Protein AF-A0A921MBR9-F1 (afdb_monomer_lite)

Radius of gyration: 30.78 Å; chains: 1; bounding box: 51×69×96 Å

Organism: NCBI:txid1033736

InterPro domains:
  IPR018561 Oxidative stress regulator AosR [PF09438] (7-189)

Foldseek 3Di:
DDWDQDPVLFKIWADDDPVRLVLVLVLLVVLLVVLCPPDDDQPPDPVCNVVVLVPPPPQDDDDPQQLVCLLQPQPDPVDPVNSRVVCSVPVVVSSVLLNVLSVLQNVQSVDDDDTRMDGPVNLVSLLSSLVSSLSNLCSVLVNDDPVLLCCCVDPCVCPVVDDDDPVNVVSNVVNVVSVVVSVVSVVSVVVSDDPPPPPPPPDDDDDDDDDDDDDDDDDDDDDDDDDDDDDDDDDDDDDDDDDDDDDDDDDDDDD

pLDDT: mean 76.24, std 19.47, range [36.12, 98.38]

Secondary structure (DSS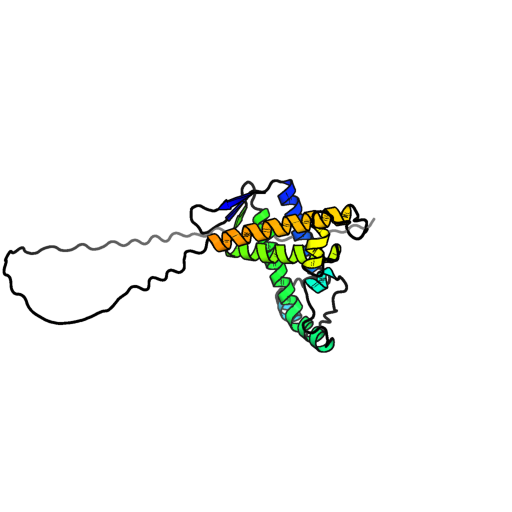P, 8-state):
-EEEE-TTSSEEEEE--HHHHHHHHHHHHHHHHHHHTTPPPPPSSHHHHHHHTT-TT---PPP-SHHHHHHS--S-TT-HHHHHHHHHHHHHHHHHHHHHHHHHHHHHHT--SS-EEEEHHHHHHHHHHHHHHHHHHHHHTT--SHHHHHHHHSS-TTTT-PPPPHHHHHHHHHHHHHHHHHHHHHHHHHHTSPP------------------------------------------------------------

Sequence (255 aa):
MRIIPDPNGGRIALQMEDPEQTIITTLLADVSQLLSADLPEPDDDPFLRLVGHLDPDQEVTRPRDPALLRLLPDADSSDPQRSAEYRRLTERDLRESKLHSIRIALHSLGQHPGPISLDRDAAHAWMRALTDVRLVLASRVGIASDEDAERLLGDDPHADGAEVSETEEAILSLYELTTWLQEHITQFMLDGLPDDNGEDSDAEDSDGGDDDLGESRDENVAGDGLGDDDLGDGDDDPQGPDDSPEPDGPRGDRG

Structure (mmCIF, N/CA/C/O backbone):
data_AF-A0A921MBR9-F1
#
_entry.id   AF-A0A921MBR9-F1
#
loop_
_atom_site.group_PDB
_atom_site.id
_atom_site.type_symbol
_atom_site.label_atom_id
_atom_site.label_alt_id
_atom_site.label_comp_id
_atom_site.label_asym_id
_atom_site.label_entity_id
_atom_site.label_seq_id
_atom_site.pdbx_PDB_ins_code
_atom_site.Cartn_x
_atom_site.Cartn_y
_atom_site.Cartn_z
_atom_site.occupancy
_atom_site.B_iso_or_equiv
_atom_site.auth_seq_id
_atom_site.auth_comp_id
_atom_site.auth_asym_id
_atom_site.auth_atom_id
_atom_site.pdbx_PDB_model_num
ATOM 1 N N . MET A 1 1 ? 15.278 4.357 -11.376 1.00 84.56 1 MET A N 1
ATOM 2 C CA . MET A 1 1 ? 14.055 3.887 -12.059 1.00 84.56 1 MET A CA 1
ATOM 3 C C . MET A 1 1 ? 13.714 4.762 -13.265 1.00 84.56 1 MET A C 1
ATOM 5 O O . MET A 1 1 ? 13.872 5.976 -13.204 1.00 84.56 1 MET A O 1
ATOM 9 N N . ARG A 1 2 ? 13.258 4.171 -14.376 1.00 82.00 2 ARG A N 1
ATOM 10 C CA . ARG A 1 2 ? 12.822 4.882 -15.592 1.00 82.00 2 ARG A CA 1
ATOM 11 C C . ARG A 1 2 ? 11.597 4.205 -16.200 1.00 82.00 2 ARG A C 1
ATOM 13 O O . ARG A 1 2 ? 11.553 2.984 -16.261 1.00 82.00 2 ARG A O 1
ATOM 20 N N . ILE A 1 3 ? 10.650 4.982 -16.722 1.00 80.81 3 ILE A N 1
ATOM 21 C CA . ILE A 1 3 ? 9.537 4.453 -17.521 1.00 80.81 3 ILE A CA 1
ATOM 22 C C . ILE A 1 3 ? 9.801 4.708 -19.005 1.00 80.81 3 ILE A C 1
ATOM 24 O O . ILE A 1 3 ? 10.247 5.790 -19.396 1.00 80.81 3 ILE A O 1
ATOM 28 N N . ILE A 1 4 ? 9.570 3.687 -19.824 1.00 80.06 4 ILE A N 1
ATOM 29 C CA . ILE A 1 4 ? 9.686 3.737 -21.277 1.00 80.06 4 ILE A CA 1
ATOM 30 C C . ILE A 1 4 ? 8.297 3.465 -21.864 1.00 80.06 4 ILE A C 1
ATOM 32 O O . ILE A 1 4 ? 7.743 2.391 -21.610 1.00 80.06 4 ILE A O 1
ATOM 36 N N . PRO A 1 5 ? 7.728 4.405 -22.637 1.00 70.94 5 PRO A N 1
ATOM 37 C CA . PRO A 1 5 ? 6.486 4.151 -23.353 1.00 70.94 5 PRO A CA 1
ATOM 38 C C . PRO A 1 5 ? 6.714 3.099 -24.442 1.00 70.94 5 PRO A C 1
ATOM 40 O O . PRO A 1 5 ? 7.741 3.118 -25.128 1.00 70.94 5 PRO A O 1
ATOM 43 N N . ASP A 1 6 ? 5.759 2.185 -24.614 1.00 68.62 6 ASP A N 1
ATOM 44 C CA . ASP A 1 6 ? 5.744 1.299 -25.776 1.00 68.62 6 ASP A CA 1
ATOM 45 C C . ASP A 1 6 ? 5.414 2.126 -27.033 1.00 68.62 6 ASP A C 1
ATOM 47 O O . ASP A 1 6 ? 4.390 2.817 -27.047 1.00 68.62 6 ASP A O 1
ATOM 51 N N . PRO A 1 7 ? 6.225 2.063 -28.105 1.00 60.03 7 PRO A N 1
ATOM 52 C CA . PRO A 1 7 ? 5.912 2.721 -29.373 1.00 60.03 7 PRO A CA 1
ATOM 53 C C . PRO A 1 7 ? 4.561 2.310 -29.987 1.00 60.03 7 PRO A C 1
ATOM 55 O O . PRO A 1 7 ? 4.054 3.040 -30.832 1.00 60.03 7 PRO A O 1
ATOM 58 N N . ASN A 1 8 ? 3.964 1.185 -29.572 1.00 64.75 8 ASN A N 1
ATOM 59 C CA . ASN A 1 8 ? 2.652 0.728 -30.047 1.00 64.75 8 ASN A CA 1
ATOM 60 C C . ASN A 1 8 ? 1.460 1.215 -29.192 1.00 64.75 8 ASN A C 1
ATOM 62 O O . ASN A 1 8 ? 0.325 0.834 -29.467 1.00 64.75 8 ASN A O 1
ATOM 66 N N . GLY A 1 9 ? 1.691 2.024 -28.148 1.00 61.41 9 GLY A N 1
ATOM 67 C CA . GLY A 1 9 ? 0.636 2.720 -27.391 1.00 61.41 9 GLY A CA 1
ATOM 68 C C . GLY A 1 9 ? -0.200 1.871 -26.419 1.00 61.41 9 GLY A C 1
ATOM 69 O O . GLY A 1 9 ? -1.139 2.389 -25.824 1.00 61.41 9 GLY A O 1
ATOM 70 N N . GLY A 1 10 ? 0.117 0.583 -26.230 1.00 72.38 10 GLY A N 1
ATOM 71 C CA . GLY A 1 10 ? -0.692 -0.335 -25.408 1.00 72.38 10 GLY A CA 1
ATOM 72 C C . GLY A 1 10 ? -0.063 -0.807 -24.092 1.00 72.38 10 GLY A C 1
ATOM 73 O O . GLY A 1 10 ? -0.753 -1.419 -23.274 1.00 72.38 10 GLY A O 1
ATOM 74 N N . ARG A 1 11 ? 1.239 -0.574 -23.886 1.00 82.94 11 ARG A N 1
ATOM 75 C CA . ARG A 1 11 ? 1.995 -1.070 -22.726 1.00 82.94 11 ARG A CA 1
ATOM 76 C C . ARG A 1 11 ? 2.970 -0.015 -22.203 1.00 82.94 11 ARG A C 1
ATOM 78 O O . ARG A 1 11 ? 3.388 0.885 -22.928 1.00 82.94 11 ARG A O 1
ATOM 85 N N . ILE A 1 12 ? 3.370 -0.157 -20.947 1.00 86.19 12 ILE A N 1
ATOM 86 C CA . ILE A 1 12 ? 4.463 0.606 -20.338 1.00 86.19 12 ILE A CA 1
ATOM 87 C C . ILE A 1 12 ? 5.581 -0.348 -19.936 1.00 86.19 12 ILE A C 1
ATOM 89 O O . ILE A 1 12 ? 5.322 -1.460 -19.483 1.00 86.19 12 ILE A O 1
ATOM 93 N N . ALA A 1 13 ? 6.830 0.069 -20.109 1.00 87.44 13 ALA A N 1
ATOM 94 C CA . ALA A 1 13 ? 7.989 -0.682 -19.653 1.00 87.44 13 ALA A CA 1
ATOM 95 C C . ALA A 1 13 ? 8.653 0.052 -18.484 1.00 87.44 13 ALA A C 1
ATOM 97 O O . ALA A 1 13 ? 9.155 1.165 -18.647 1.00 87.44 13 ALA A O 1
ATOM 98 N N . LEU A 1 14 ? 8.678 -0.570 -17.306 1.00 88.31 14 LEU A N 1
ATOM 99 C CA . LEU A 1 14 ? 9.407 -0.070 -16.145 1.00 88.31 14 LEU A CA 1
ATOM 100 C C . LEU A 1 14 ? 10.827 -0.642 -16.161 1.00 88.31 14 LEU A C 1
ATOM 102 O O . LEU A 1 14 ? 11.027 -1.855 -16.133 1.00 88.31 14 LEU A O 1
ATOM 106 N N . GLN A 1 15 ? 11.822 0.233 -16.196 1.00 88.56 15 GLN A N 1
ATOM 107 C CA . GLN A 1 15 ? 13.215 -0.106 -15.943 1.00 88.56 15 GLN A CA 1
ATOM 108 C C . GLN A 1 15 ? 13.556 0.228 -14.496 1.00 88.56 15 GLN A C 1
ATOM 110 O O . GLN A 1 15 ? 13.484 1.387 -14.079 1.00 88.56 15 GLN A O 1
ATOM 115 N N . MET A 1 16 ? 13.940 -0.796 -13.747 1.00 88.94 16 MET A N 1
ATOM 116 C CA . MET A 1 16 ? 14.339 -0.705 -12.348 1.00 88.94 16 MET A CA 1
ATOM 117 C C . MET A 1 16 ? 15.734 -1.287 -12.195 1.00 88.94 16 MET A C 1
ATOM 119 O O . MET A 1 16 ? 16.091 -2.235 -12.895 1.00 88.94 16 MET A O 1
ATOM 123 N N . GLU A 1 17 ? 16.514 -0.715 -11.290 1.00 90.38 17 GLU A N 1
ATOM 124 C CA . GLU A 1 17 ? 17.733 -1.362 -10.816 1.00 90.38 17 GLU A CA 1
ATOM 125 C C . GLU A 1 17 ? 17.379 -2.464 -9.802 1.00 90.38 17 GLU A C 1
ATOM 127 O O . GLU A 1 17 ? 16.360 -2.373 -9.112 1.00 90.38 17 GLU A O 1
ATOM 132 N N . ASP A 1 18 ? 18.234 -3.485 -9.664 1.00 89.75 18 ASP A N 1
ATOM 133 C CA . ASP A 1 18 ? 18.003 -4.610 -8.741 1.00 89.75 18 ASP A CA 1
ATOM 134 C C . ASP A 1 18 ? 17.662 -4.168 -7.297 1.00 89.75 18 ASP A C 1
ATOM 136 O O . ASP A 1 18 ? 16.761 -4.761 -6.688 1.00 89.75 18 ASP A O 1
ATOM 140 N N . PRO A 1 19 ? 18.301 -3.122 -6.719 1.00 91.38 19 PRO A N 1
ATOM 141 C CA . PRO A 1 19 ? 17.935 -2.635 -5.391 1.00 91.38 19 PRO A CA 1
ATOM 142 C C . PRO A 1 19 ? 16.517 -2.055 -5.340 1.00 91.38 19 PRO A C 1
ATOM 144 O O . PRO A 1 19 ? 15.770 -2.354 -4.411 1.00 91.38 19 PRO A O 1
ATOM 147 N N . GLU A 1 20 ? 16.119 -1.268 -6.343 1.00 92.44 20 GLU A N 1
ATOM 148 C CA . GLU A 1 20 ? 14.786 -0.650 -6.416 1.00 92.44 20 GLU A CA 1
ATOM 149 C C . GLU A 1 20 ? 13.705 -1.729 -6.511 1.00 92.44 20 GLU A C 1
ATOM 151 O O . GLU A 1 20 ? 12.696 -1.694 -5.807 1.00 92.44 20 GLU A O 1
ATOM 156 N N . GLN A 1 21 ? 13.946 -2.733 -7.349 1.00 92.75 21 GLN A N 1
ATOM 157 C CA . GLN A 1 21 ? 13.055 -3.870 -7.515 1.00 92.75 21 GLN A CA 1
ATOM 158 C C . GLN A 1 21 ? 12.924 -4.696 -6.235 1.00 92.75 21 GLN A C 1
ATOM 160 O O . GLN A 1 21 ? 11.818 -5.101 -5.871 1.00 92.75 21 GLN A O 1
ATOM 165 N N . THR A 1 22 ? 14.032 -4.910 -5.524 1.00 94.50 22 THR A N 1
ATOM 166 C CA . THR A 1 22 ? 14.039 -5.604 -4.231 1.00 94.50 22 THR A CA 1
ATOM 167 C C . THR A 1 22 ? 13.222 -4.837 -3.193 1.00 94.50 22 THR A C 1
ATOM 169 O O . THR A 1 22 ? 12.413 -5.436 -2.483 1.00 94.50 22 THR A O 1
ATOM 172 N N . ILE A 1 23 ? 13.379 -3.511 -3.135 1.00 95.81 23 ILE A N 1
ATOM 173 C CA . ILE A 1 23 ? 12.611 -2.640 -2.237 1.00 95.81 23 ILE A CA 1
ATOM 174 C C . ILE A 1 23 ? 11.112 -2.746 -2.532 1.00 95.81 23 ILE A C 1
ATOM 176 O O . ILE A 1 23 ? 10.343 -3.068 -1.628 1.00 95.81 23 ILE A O 1
ATOM 180 N N . ILE A 1 24 ? 10.683 -2.548 -3.784 1.00 96.19 24 ILE A N 1
ATOM 181 C CA . ILE A 1 24 ? 9.254 -2.607 -4.136 1.00 96.19 24 ILE A CA 1
ATOM 182 C C . ILE A 1 24 ? 8.676 -4.007 -3.893 1.00 96.19 24 ILE A C 1
ATOM 184 O O . ILE A 1 24 ? 7.576 -4.131 -3.358 1.00 96.19 24 ILE A O 1
ATOM 188 N N . THR A 1 25 ? 9.427 -5.063 -4.216 1.00 97.00 25 THR A N 1
ATOM 189 C CA . THR A 1 25 ? 9.019 -6.450 -3.937 1.00 97.00 25 THR A CA 1
ATOM 190 C C . THR A 1 25 ? 8.793 -6.670 -2.442 1.00 97.00 25 THR A C 1
ATOM 192 O O . THR A 1 25 ? 7.800 -7.282 -2.054 1.00 97.00 25 THR A O 1
ATOM 195 N N . THR A 1 26 ? 9.682 -6.134 -1.603 1.00 97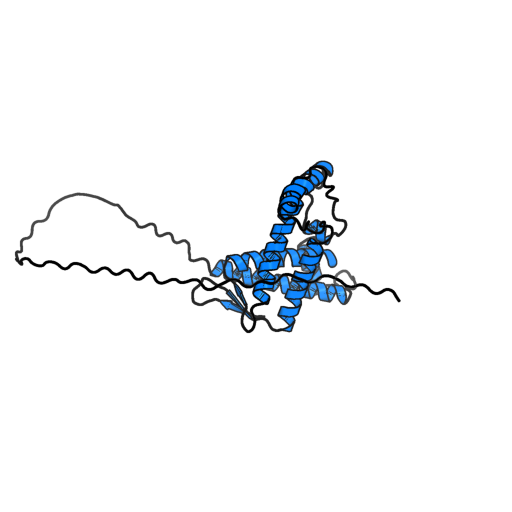.88 26 THR A N 1
ATOM 196 C CA . THR A 1 26 ? 9.595 -6.259 -0.143 1.00 97.88 26 THR A CA 1
ATOM 197 C C . THR A 1 26 ? 8.385 -5.500 0.395 1.00 97.88 26 THR A C 1
ATOM 199 O O . THR A 1 26 ? 7.579 -6.082 1.110 1.00 97.88 26 THR A O 1
ATOM 202 N N . LEU A 1 27 ? 8.178 -4.250 -0.033 1.00 98.25 27 LEU A N 1
ATOM 203 C CA . LEU A 1 27 ? 7.015 -3.452 0.369 1.00 98.25 27 LEU A CA 1
ATOM 204 C C . LEU A 1 27 ? 5.688 -4.132 0.010 1.00 98.25 27 LEU A C 1
ATOM 206 O O . LEU A 1 27 ? 4.774 -4.196 0.830 1.00 98.25 27 LEU A O 1
ATOM 210 N N . LEU A 1 28 ? 5.578 -4.667 -1.206 1.00 98.31 28 LEU A N 1
ATOM 211 C CA . LEU A 1 28 ? 4.391 -5.399 -1.647 1.00 98.31 28 LEU A CA 1
ATOM 212 C C . LEU A 1 28 ? 4.173 -6.680 -0.831 1.00 98.31 28 LEU A C 1
ATOM 214 O O . LEU A 1 28 ? 3.039 -6.988 -0.460 1.00 98.31 28 LEU A O 1
ATOM 218 N N . ALA A 1 29 ? 5.247 -7.414 -0.531 1.00 97.69 29 ALA A N 1
ATOM 219 C CA . ALA A 1 29 ? 5.183 -8.610 0.300 1.00 97.69 29 ALA A CA 1
ATOM 220 C C . ALA A 1 29 ? 4.746 -8.284 1.738 1.00 97.69 29 ALA A C 1
ATOM 222 O O . ALA A 1 29 ? 3.883 -8.978 2.272 1.00 97.69 29 ALA A O 1
ATOM 223 N N . ASP A 1 30 ? 5.260 -7.206 2.331 1.00 97.56 30 ASP A N 1
ATOM 224 C CA . ASP A 1 30 ? 4.901 -6.766 3.682 1.00 97.56 30 ASP A CA 1
ATOM 225 C C . ASP A 1 30 ? 3.416 -6.386 3.774 1.00 97.56 30 ASP A C 1
ATOM 227 O O . ASP A 1 30 ? 2.718 -6.804 4.700 1.00 97.56 30 ASP A O 1
ATOM 231 N N . VAL A 1 31 ? 2.886 -5.659 2.781 1.00 97.81 31 VAL A N 1
ATOM 232 C CA . VAL A 1 31 ? 1.447 -5.347 2.718 1.00 97.81 31 VAL A CA 1
ATOM 233 C C . VAL A 1 31 ? 0.613 -6.611 2.508 1.00 97.81 31 VAL A C 1
ATOM 235 O O . VAL A 1 31 ? -0.431 -6.766 3.142 1.00 97.81 31 VAL A O 1
ATOM 238 N N . SER A 1 32 ? 1.069 -7.543 1.665 1.00 96.69 32 SER A N 1
ATOM 239 C CA . SER A 1 32 ? 0.399 -8.836 1.482 1.00 96.69 32 SER A CA 1
ATOM 240 C C . SER A 1 32 ? 0.332 -9.626 2.788 1.00 96.69 32 SER A C 1
ATOM 242 O O . SER A 1 32 ? -0.710 -10.203 3.100 1.00 96.69 32 SER A O 1
ATOM 244 N N . GLN A 1 33 ? 1.419 -9.652 3.561 1.00 94.56 33 GLN A N 1
ATOM 245 C CA . GLN A 1 33 ? 1.464 -10.308 4.867 1.00 94.56 33 GLN A CA 1
ATOM 246 C C . GLN A 1 33 ? 0.527 -9.619 5.859 1.00 94.56 33 GLN A C 1
ATOM 248 O O . GLN A 1 33 ? -0.249 -10.294 6.531 1.00 94.56 33 GLN A O 1
ATOM 253 N N . LEU A 1 34 ? 0.521 -8.284 5.894 1.00 94.75 34 LEU A N 1
ATOM 254 C CA . LEU A 1 34 ? -0.383 -7.507 6.740 1.00 94.75 34 LEU A CA 1
ATOM 255 C C . LEU A 1 34 ? -1.863 -7.774 6.412 1.00 94.75 34 LEU A C 1
ATOM 257 O O . LEU A 1 34 ? -2.677 -7.923 7.318 1.00 94.75 34 LEU A O 1
ATOM 261 N N . LEU A 1 35 ? -2.220 -7.869 5.129 1.00 92.75 35 LEU A N 1
ATOM 262 C CA . LEU A 1 35 ? -3.580 -8.190 4.673 1.00 92.75 35 LEU A CA 1
ATOM 263 C C . LEU A 1 35 ? -3.967 -9.656 4.881 1.00 92.75 35 LEU A C 1
ATOM 265 O O . LEU A 1 35 ? -5.157 -9.973 4.899 1.00 92.75 35 LEU A O 1
ATOM 269 N N . SER A 1 36 ? -2.984 -10.539 5.018 1.00 88.69 36 SER A N 1
ATOM 270 C CA . SER A 1 36 ? -3.211 -11.954 5.322 1.00 88.69 36 SER A CA 1
ATOM 271 C C . SER A 1 36 ? -3.242 -12.215 6.828 1.00 88.69 36 SER A C 1
ATOM 273 O O . SER A 1 36 ? -3.706 -13.267 7.257 1.00 88.69 36 SER A O 1
ATOM 275 N N . ALA A 1 37 ? -2.797 -11.249 7.639 1.00 77.31 37 ALA A N 1
ATOM 276 C CA . ALA A 1 37 ? -2.882 -11.330 9.086 1.00 77.31 37 ALA A CA 1
ATOM 277 C C . ALA A 1 37 ? -4.350 -11.452 9.524 1.00 77.31 37 ALA A C 1
ATOM 279 O O . ALA A 1 37 ? -5.234 -10.760 9.003 1.00 77.31 37 ALA A O 1
ATOM 280 N N . ASP A 1 38 ? -4.581 -12.343 10.485 1.00 68.44 38 ASP A N 1
ATOM 281 C CA . ASP A 1 38 ? -5.883 -12.659 11.081 1.00 68.44 38 ASP A CA 1
ATOM 282 C C . ASP A 1 38 ? -6.904 -13.334 10.145 1.00 68.44 38 ASP A C 1
ATOM 284 O O . ASP A 1 38 ? -8.042 -13.567 10.557 1.00 68.44 38 ASP A O 1
ATOM 288 N N . LEU A 1 39 ? -6.524 -13.701 8.912 1.00 67.25 39 LEU A N 1
ATOM 289 C CA . LEU A 1 39 ? -7.347 -14.604 8.110 1.00 67.25 39 LEU A CA 1
ATOM 290 C C . LEU A 1 39 ? -7.191 -16.036 8.644 1.00 67.25 39 LEU A C 1
ATOM 292 O O . LEU A 1 39 ? -6.062 -16.470 8.883 1.00 67.25 39 LEU A O 1
ATOM 296 N N . PRO A 1 40 ? -8.291 -16.787 8.841 1.00 60.22 40 PRO A N 1
ATOM 297 C CA . PRO A 1 40 ? -8.176 -18.213 9.102 1.00 60.22 40 PRO A CA 1
ATOM 298 C C . PRO A 1 40 ? -7.444 -18.872 7.930 1.00 60.22 40 PRO A C 1
ATOM 300 O O . PRO A 1 40 ? -7.683 -18.513 6.772 1.00 60.22 40 PRO A O 1
ATOM 303 N N . GLU A 1 41 ? -6.554 -19.818 8.242 1.00 59.09 41 GLU A N 1
ATOM 304 C CA . GLU A 1 41 ? -5.902 -20.642 7.224 1.00 59.09 41 GLU A CA 1
ATOM 305 C C . GLU A 1 41 ? -6.981 -21.214 6.295 1.00 59.09 41 GLU A C 1
ATOM 307 O O . GLU A 1 41 ? -8.015 -21.686 6.783 1.00 59.09 41 GLU A O 1
ATOM 312 N N . PRO A 1 42 ? -6.804 -21.113 4.968 1.00 58.09 42 PRO A N 1
ATOM 313 C CA . PRO A 1 42 ? -7.795 -21.619 4.038 1.00 58.09 42 PRO A CA 1
ATOM 314 C C . PRO A 1 42 ? -7.987 -23.116 4.285 1.00 58.09 42 PRO A C 1
ATOM 316 O O . PRO A 1 42 ? -7.015 -23.867 4.281 1.00 58.09 42 PRO A O 1
ATOM 319 N N . ASP A 1 43 ? -9.237 -23.543 4.480 1.00 62.66 43 ASP A N 1
ATOM 320 C CA . ASP A 1 43 ? -9.556 -24.968 4.546 1.00 62.66 43 ASP A CA 1
ATOM 321 C C . ASP A 1 43 ? -9.024 -25.679 3.291 1.00 62.66 43 ASP A C 1
ATOM 323 O O . ASP A 1 43 ? -9.200 -25.196 2.163 1.00 62.66 43 ASP A O 1
ATOM 327 N N . ASP A 1 44 ? -8.406 -26.846 3.492 1.00 62.72 44 ASP A N 1
ATOM 328 C CA . ASP A 1 44 ? -7.856 -27.680 2.414 1.00 62.72 44 ASP A CA 1
ATOM 329 C C . ASP A 1 44 ? -8.945 -28.140 1.421 1.00 62.72 44 ASP A C 1
ATOM 331 O O . ASP A 1 44 ? -8.659 -28.470 0.268 1.00 62.72 44 ASP A O 1
ATOM 335 N N . ASP A 1 45 ? -10.212 -28.145 1.847 1.00 77.50 45 ASP A N 1
ATOM 336 C CA . ASP A 1 45 ? -11.354 -28.526 1.023 1.00 77.50 45 ASP A CA 1
ATOM 337 C C . ASP A 1 45 ? -11.905 -27.310 0.238 1.00 77.50 45 ASP A C 1
ATOM 339 O O . ASP A 1 45 ? -12.374 -26.332 0.831 1.00 77.50 45 ASP A O 1
ATOM 343 N N . PRO A 1 46 ? -11.916 -27.353 -1.110 1.00 72.25 46 PRO A N 1
ATOM 344 C CA . PRO A 1 46 ? -12.353 -26.235 -1.947 1.00 72.25 46 PRO A CA 1
ATOM 345 C C . PRO A 1 46 ? -13.837 -25.869 -1.779 1.00 72.25 46 PRO A C 1
ATOM 347 O O . PRO A 1 46 ? -14.209 -24.718 -2.026 1.00 72.25 46 PRO A O 1
ATOM 350 N N . PHE A 1 47 ? -14.685 -26.813 -1.364 1.00 71.81 47 PHE A N 1
ATOM 351 C CA . PHE A 1 47 ? -16.098 -26.586 -1.078 1.00 71.81 47 PHE A CA 1
ATOM 352 C C . PHE A 1 47 ? -16.305 -26.008 0.324 1.00 71.81 47 PHE A C 1
ATOM 354 O O . PHE A 1 47 ? -17.081 -25.065 0.464 1.00 71.81 47 PHE A O 1
ATOM 361 N N . LEU A 1 48 ? -15.590 -26.499 1.346 1.00 68.69 48 LEU A N 1
ATOM 362 C CA . LEU A 1 48 ? -15.611 -25.878 2.682 1.00 68.69 48 LEU A CA 1
ATOM 363 C C . LEU A 1 48 ? -15.027 -24.479 2.665 1.00 68.69 48 LEU A C 1
ATOM 365 O O . LEU A 1 48 ? -15.546 -23.622 3.369 1.00 68.69 48 LEU A O 1
ATOM 369 N N . ARG A 1 49 ? -14.043 -24.220 1.797 1.00 68.75 49 ARG A N 1
ATOM 370 C CA . ARG A 1 49 ? -13.626 -22.864 1.476 1.00 68.75 49 ARG A CA 1
ATOM 371 C C . ARG A 1 49 ? -14.871 -22.091 1.046 1.00 68.75 49 ARG A C 1
ATOM 373 O O . ARG A 1 49 ? -15.347 -21.289 1.826 1.00 68.75 49 ARG A O 1
ATOM 380 N N . LEU A 1 50 ? -15.515 -22.417 -0.073 1.00 66.31 50 LEU A N 1
ATOM 381 C CA . LEU A 1 50 ? -16.689 -21.666 -0.550 1.00 66.31 50 LEU A CA 1
ATOM 382 C C . LEU A 1 50 ? -17.844 -21.528 0.473 1.00 66.31 50 LEU A C 1
ATOM 384 O O . LEU A 1 50 ? -18.480 -20.478 0.522 1.00 66.31 50 LEU A O 1
ATOM 388 N N . VAL A 1 51 ? -18.131 -22.555 1.280 1.00 66.25 51 VAL A N 1
ATOM 389 C CA . VAL A 1 51 ? -19.259 -22.566 2.235 1.00 66.25 51 VAL A CA 1
ATOM 390 C C . VAL A 1 51 ? -18.918 -21.912 3.573 1.00 66.25 51 VAL A C 1
ATOM 392 O O . VAL A 1 51 ? -19.771 -21.232 4.135 1.00 66.25 51 VAL A O 1
ATOM 395 N N . GLY A 1 52 ? -17.679 -22.023 4.052 1.00 61.38 52 GLY A N 1
ATOM 396 C CA . GLY A 1 52 ? -17.192 -21.276 5.213 1.00 61.38 52 GLY A CA 1
ATOM 397 C C . GLY A 1 52 ? -17.261 -19.759 4.998 1.00 61.38 52 GLY A C 1
ATOM 398 O O . GLY A 1 52 ? -17.323 -19.004 5.958 1.00 61.38 52 GLY A O 1
ATOM 399 N N . HIS A 1 53 ? -17.336 -19.298 3.740 1.00 56.44 53 HIS A N 1
ATOM 400 C CA . HIS A 1 53 ? -17.548 -17.883 3.382 1.00 56.44 53 HIS A CA 1
ATOM 401 C C . HIS A 1 53 ? -18.973 -17.386 3.655 1.00 56.44 53 HIS A C 1
ATOM 403 O O . HIS A 1 53 ? -19.219 -16.185 3.605 1.00 56.44 53 HIS A O 1
ATOM 409 N N . LEU A 1 54 ? -19.917 -18.297 3.897 1.00 58.72 54 LEU A N 1
ATOM 410 C CA . LEU A 1 54 ? -21.307 -17.986 4.216 1.00 58.72 54 LEU A CA 1
ATOM 411 C C . LEU A 1 54 ? -21.612 -18.184 5.700 1.00 58.72 54 LEU A C 1
ATOM 413 O O . LEU A 1 54 ? -22.783 -18.091 6.064 1.00 58.72 54 LEU A O 1
ATOM 417 N N . ASP A 1 55 ? -20.606 -18.479 6.532 1.00 62.75 55 ASP A N 1
ATOM 418 C CA . ASP A 1 55 ? -20.806 -18.685 7.961 1.00 62.75 55 ASP A CA 1
ATOM 419 C C . ASP A 1 55 ? -21.275 -17.368 8.611 1.00 62.75 55 ASP A C 1
ATOM 421 O O . ASP A 1 55 ? -20.490 -16.421 8.748 1.00 62.75 55 ASP A O 1
ATOM 425 N N . PRO A 1 56 ? -22.562 -17.262 8.994 1.00 58.31 56 PRO A N 1
ATOM 426 C CA . PRO A 1 56 ? -23.093 -16.044 9.590 1.00 58.31 56 PRO A CA 1
ATOM 427 C C . PRO A 1 56 ? -22.495 -15.774 10.978 1.00 58.31 56 PRO A C 1
ATOM 429 O O . PRO A 1 56 ? -22.598 -14.642 11.462 1.00 58.31 56 PRO A O 1
ATOM 432 N N . ASP A 1 57 ? -21.871 -16.787 11.587 1.00 57.91 57 ASP A N 1
ATOM 433 C CA . ASP A 1 57 ? -21.278 -16.742 12.917 1.00 57.91 57 ASP A CA 1
ATOM 434 C C . ASP A 1 57 ? -19.769 -16.420 12.877 1.00 57.91 57 ASP A C 1
ATOM 436 O O . ASP A 1 57 ? -19.136 -16.336 13.933 1.00 57.91 57 ASP A O 1
ATOM 440 N N . GLN A 1 58 ? -19.178 -16.176 11.692 1.00 63.03 58 GLN A N 1
ATOM 441 C CA . GLN A 1 58 ? -17.781 -15.747 11.592 1.00 63.03 58 GLN A CA 1
ATOM 442 C C . GLN A 1 58 ? -17.586 -14.375 12.259 1.00 63.03 58 GLN A C 1
ATOM 444 O O . GLN A 1 58 ? -18.039 -13.331 11.777 1.00 63.03 58 GLN A O 1
ATOM 449 N N . GLU A 1 59 ? -16.878 -14.375 13.387 1.00 61.34 59 GLU A N 1
ATOM 450 C CA . GLU A 1 59 ? -16.628 -13.178 14.184 1.00 61.34 59 GLU A CA 1
ATOM 451 C C . GLU A 1 59 ? -15.508 -12.332 13.551 1.00 61.34 59 GLU A C 1
ATOM 453 O O . GLU A 1 59 ? -14.321 -12.507 13.828 1.00 61.34 59 GLU A O 1
ATOM 458 N N . VAL A 1 60 ? -15.879 -11.393 12.675 1.00 69.00 60 VAL A N 1
ATOM 459 C CA . VAL A 1 60 ? -14.928 -10.439 12.081 1.00 69.00 60 VAL A CA 1
ATOM 460 C C . VAL A 1 60 ? -14.633 -9.323 13.084 1.00 69.00 60 VAL A C 1
ATOM 462 O O . VAL A 1 60 ? -15.406 -8.376 13.264 1.00 69.00 60 VAL A O 1
ATOM 465 N N . THR A 1 61 ? -13.500 -9.452 13.771 1.00 76.31 61 THR A N 1
ATOM 466 C CA . THR A 1 61 ? -13.046 -8.472 14.761 1.00 76.31 61 THR A CA 1
ATOM 467 C C . THR A 1 61 ? -12.416 -7.267 14.071 1.00 76.31 61 THR A C 1
ATOM 469 O O . THR A 1 61 ? -11.614 -7.408 13.153 1.00 76.31 61 THR A O 1
ATOM 472 N N . ARG A 1 62 ? -12.736 -6.058 14.549 1.00 83.75 62 ARG A N 1
ATOM 473 C CA . ARG A 1 62 ? -12.112 -4.821 14.063 1.00 83.75 62 ARG A CA 1
ATOM 474 C C . ARG A 1 62 ? -10.579 -4.906 14.193 1.00 83.75 62 ARG A C 1
ATOM 476 O O . ARG A 1 62 ? -10.102 -5.158 15.306 1.00 83.75 62 ARG A O 1
ATOM 483 N N . PRO A 1 63 ? -9.815 -4.631 13.119 1.00 85.88 63 PRO A N 1
ATOM 484 C CA . PRO A 1 63 ? -8.360 -4.615 13.182 1.00 85.88 63 PRO A CA 1
ATOM 485 C C . PRO A 1 63 ? -7.828 -3.679 14.272 1.00 85.88 63 PRO A C 1
ATOM 487 O O . PRO A 1 63 ? -8.373 -2.599 14.515 1.00 85.88 63 PRO A O 1
ATOM 490 N N . ARG A 1 64 ? -6.748 -4.095 14.939 1.00 86.81 64 ARG A N 1
ATOM 491 C CA . ARG A 1 64 ? -6.056 -3.268 15.945 1.00 86.81 64 ARG A CA 1
ATOM 492 C C . ARG A 1 64 ? -4.938 -2.428 15.345 1.00 86.81 64 ARG A C 1
ATOM 494 O O . ARG A 1 64 ? -4.605 -1.390 15.907 1.00 86.81 64 ARG A O 1
ATOM 501 N N . ASP A 1 65 ? -4.360 -2.886 14.238 1.00 91.81 65 ASP A N 1
ATOM 502 C CA . ASP A 1 65 ? -3.302 -2.166 13.540 1.00 91.81 65 ASP A CA 1
ATOM 503 C C . ASP A 1 65 ? -3.888 -0.938 12.814 1.00 91.81 65 ASP A C 1
ATOM 505 O O . ASP A 1 65 ? -4.769 -1.105 11.963 1.00 91.81 65 ASP A O 1
ATOM 509 N N . PRO A 1 66 ? -3.410 0.288 13.104 1.00 92.75 66 PRO A N 1
ATOM 510 C CA . PRO A 1 66 ? -3.833 1.497 12.399 1.00 92.75 66 PRO A CA 1
ATOM 511 C C . PRO A 1 66 ? -3.653 1.427 10.876 1.00 92.75 66 PRO A C 1
ATOM 513 O O . PRO A 1 66 ? -4.491 1.947 10.141 1.00 92.75 66 PRO A O 1
ATOM 516 N N . ALA A 1 67 ? -2.609 0.746 10.393 1.00 94.44 67 ALA A N 1
ATOM 517 C CA . ALA A 1 67 ? -2.363 0.577 8.966 1.00 94.44 67 ALA A CA 1
ATOM 518 C C . ALA A 1 67 ? -3.438 -0.312 8.329 1.00 94.44 67 ALA A C 1
ATOM 520 O O . ALA A 1 67 ? -3.990 0.022 7.281 1.00 94.44 67 ALA A O 1
ATOM 521 N N . LEU A 1 68 ? -3.808 -1.404 9.005 1.00 93.44 68 LEU A N 1
ATOM 522 C CA . LEU A 1 68 ? -4.860 -2.299 8.532 1.00 93.44 68 LEU A CA 1
ATOM 523 C C . LEU A 1 68 ? -6.240 -1.625 8.585 1.00 93.44 68 LEU A C 1
ATOM 525 O O . LEU A 1 68 ? -7.041 -1.836 7.685 1.00 93.44 68 LEU A O 1
ATOM 529 N N . LEU A 1 69 ? -6.493 -0.746 9.563 1.00 92.56 69 LEU A N 1
ATOM 530 C CA . LEU A 1 69 ? -7.704 0.089 9.602 1.00 92.56 69 LEU A CA 1
ATOM 531 C C . LEU A 1 69 ? -7.790 1.091 8.442 1.00 92.56 69 LEU A C 1
ATOM 533 O O . LEU A 1 69 ? -8.892 1.447 8.038 1.00 92.56 69 LEU A O 1
ATOM 537 N N . ARG A 1 70 ? -6.658 1.551 7.896 1.00 93.62 70 ARG A N 1
ATOM 538 C CA . ARG A 1 70 ? -6.656 2.385 6.682 1.00 93.62 70 ARG A CA 1
ATOM 539 C C . ARG A 1 70 ? -6.903 1.571 5.421 1.00 93.62 70 ARG A C 1
ATOM 541 O O . ARG A 1 70 ? -7.593 2.043 4.524 1.00 93.62 70 ARG A O 1
ATOM 548 N N . LEU A 1 71 ? -6.365 0.355 5.358 1.00 95.00 71 LEU A N 1
ATOM 549 C CA . LEU A 1 71 ? -6.630 -0.565 4.253 1.00 95.00 71 LEU A CA 1
ATOM 550 C C . LEU A 1 71 ? -8.082 -1.068 4.268 1.00 95.00 71 LEU A C 1
ATOM 552 O O . LEU A 1 71 ? -8.686 -1.228 3.209 1.00 95.00 71 LEU A O 1
ATOM 556 N N . LEU A 1 72 ? -8.645 -1.300 5.454 1.00 93.19 72 LEU A N 1
ATOM 557 C CA . LEU A 1 72 ? -9.972 -1.876 5.684 1.00 93.19 72 LEU A CA 1
ATOM 558 C C . LEU A 1 72 ? -10.816 -0.915 6.544 1.00 93.19 72 LEU A C 1
ATOM 560 O O . LEU A 1 72 ? -11.046 -1.182 7.730 1.00 93.19 72 LEU A O 1
ATOM 564 N N . PRO A 1 73 ? -11.239 0.231 5.978 1.00 91.56 73 PRO A N 1
ATOM 565 C CA . PRO A 1 73 ? -11.908 1.279 6.736 1.00 91.56 73 PRO A CA 1
ATOM 566 C C . PRO A 1 73 ? -13.275 0.842 7.273 1.00 91.56 73 PRO A C 1
ATOM 568 O O . PRO A 1 73 ? -13.999 0.055 6.662 1.00 91.56 73 PRO A O 1
ATOM 571 N N . ASP A 1 74 ? -13.645 1.409 8.423 1.00 89.50 74 ASP A N 1
ATOM 572 C CA . ASP A 1 74 ? -15.008 1.347 8.951 1.00 89.50 74 ASP A CA 1
ATOM 573 C C . ASP A 1 74 ? -15.981 2.005 7.950 1.00 89.50 74 ASP A C 1
ATOM 575 O O . ASP A 1 74 ? -15.727 3.111 7.471 1.00 89.50 74 ASP A O 1
ATOM 579 N N . ALA A 1 75 ? -17.109 1.353 7.651 1.00 89.00 75 ALA A N 1
ATOM 580 C CA . ALA A 1 75 ? -18.128 1.918 6.758 1.00 89.00 75 ALA A CA 1
ATOM 581 C C . ALA A 1 75 ? -18.856 3.122 7.368 1.00 89.00 75 ALA A C 1
ATOM 583 O O . ALA A 1 75 ? -19.320 4.004 6.648 1.00 89.00 75 ALA A O 1
ATOM 584 N N . ASP A 1 76 ? -18.972 3.139 8.696 1.00 87.44 76 ASP A N 1
ATOM 585 C CA . ASP A 1 76 ? -19.533 4.242 9.465 1.00 87.44 76 ASP A CA 1
ATOM 586 C C . ASP A 1 76 ? -18.779 4.381 10.793 1.00 87.44 76 ASP A C 1
ATOM 588 O O . ASP A 1 76 ? -18.881 3.537 11.688 1.00 87.44 76 ASP A O 1
ATOM 592 N N . SER A 1 77 ? -18.007 5.457 10.932 1.00 85.19 77 SER A N 1
ATOM 593 C CA . SER A 1 77 ? -17.223 5.733 12.141 1.00 85.19 77 SER A CA 1
ATOM 594 C C . SER A 1 77 ? -18.083 6.090 13.359 1.00 85.19 77 SER A C 1
ATOM 596 O O . SER A 1 77 ? -17.590 6.041 14.486 1.00 85.19 77 SER A O 1
ATOM 598 N N . SER A 1 78 ? -19.356 6.439 13.151 1.00 90.88 78 SER A N 1
ATOM 599 C CA . SER A 1 78 ? -20.299 6.819 14.205 1.00 90.88 78 SER A CA 1
ATOM 600 C C . SER A 1 78 ? -21.180 5.663 14.690 1.00 90.88 78 SER A C 1
ATOM 602 O O . SER A 1 78 ? -21.737 5.747 15.786 1.00 90.88 78 SER A O 1
ATOM 604 N N . ASP A 1 79 ? -21.259 4.571 13.921 1.00 92.00 79 ASP A N 1
ATOM 605 C CA . ASP A 1 79 ? -22.070 3.388 14.222 1.00 92.00 79 ASP A CA 1
ATOM 606 C C . ASP A 1 79 ? -21.213 2.101 14.199 1.00 92.00 79 ASP A C 1
ATOM 608 O O . ASP A 1 79 ? -21.014 1.476 13.147 1.00 92.00 79 ASP A O 1
ATOM 612 N N . PRO A 1 80 ? -20.698 1.666 15.369 1.00 88.19 80 PRO A N 1
ATOM 613 C CA . PRO A 1 80 ? -19.888 0.454 15.477 1.00 88.19 80 PRO A CA 1
ATOM 614 C C . PRO A 1 80 ? -20.624 -0.822 15.054 1.00 88.19 80 PRO A C 1
ATOM 616 O O . PRO A 1 80 ? -19.991 -1.733 14.518 1.00 88.19 80 PRO A O 1
ATOM 619 N N . GLN A 1 81 ? -21.939 -0.907 15.283 1.00 87.06 81 GLN A N 1
ATOM 620 C CA . GLN A 1 81 ? -22.749 -2.070 14.918 1.00 87.06 81 GLN A CA 1
ATOM 621 C C . GLN A 1 81 ? -22.878 -2.179 13.401 1.00 87.06 81 GLN A C 1
ATOM 623 O O . GLN A 1 81 ? -22.623 -3.246 12.841 1.00 87.06 81 GLN A O 1
ATOM 628 N N . ARG A 1 82 ? -23.195 -1.067 12.733 1.00 88.19 82 ARG A N 1
ATOM 629 C CA . ARG A 1 82 ? -23.266 -1.003 11.270 1.00 88.19 82 ARG A CA 1
ATOM 630 C C . ARG A 1 82 ? -21.912 -1.305 10.628 1.00 88.19 82 ARG A C 1
ATOM 632 O O . ARG A 1 82 ? -21.848 -2.057 9.659 1.00 88.19 82 ARG A O 1
ATOM 639 N N . SER A 1 83 ? -20.823 -0.785 11.195 1.00 90.44 83 SER A N 1
ATOM 640 C CA . SER A 1 83 ? -19.465 -1.089 10.727 1.00 90.44 83 SER A CA 1
ATOM 641 C C . SER A 1 83 ? -19.076 -2.557 10.916 1.00 90.44 83 SER A C 1
ATOM 643 O O . SER A 1 83 ? -18.415 -3.126 10.050 1.00 90.44 83 SER A O 1
ATOM 645 N N . ALA A 1 84 ? -19.488 -3.197 12.015 1.00 87.31 84 ALA A N 1
ATOM 646 C CA . ALA A 1 84 ? -19.267 -4.629 12.226 1.00 87.31 84 ALA A CA 1
ATOM 647 C C . ALA A 1 84 ? -20.045 -5.491 11.216 1.00 87.31 84 ALA A C 1
ATOM 649 O O . ALA A 1 84 ? -19.479 -6.422 10.645 1.00 87.31 84 ALA A O 1
ATOM 650 N N . GLU A 1 85 ? -21.308 -5.152 10.944 1.00 86.12 85 GLU A N 1
ATOM 651 C CA . GLU A 1 85 ? -22.113 -5.836 9.926 1.00 86.12 85 GLU A CA 1
ATOM 652 C C . GLU A 1 85 ? -21.500 -5.687 8.529 1.00 86.12 85 GLU A C 1
ATOM 654 O O . GLU A 1 85 ? -21.341 -6.675 7.814 1.00 86.12 85 GLU A O 1
ATOM 659 N N . TYR A 1 86 ? -21.094 -4.470 8.159 1.00 88.56 86 TYR A N 1
ATOM 660 C CA . TYR A 1 86 ? -20.464 -4.213 6.867 1.00 88.56 86 TYR A CA 1
ATOM 661 C C . TYR A 1 86 ? -19.147 -4.977 6.700 1.00 88.56 86 TYR A C 1
ATOM 663 O O . TYR A 1 86 ? -18.905 -5.561 5.643 1.00 88.56 86 TYR A O 1
ATOM 671 N N . ARG A 1 87 ? -18.312 -5.027 7.747 1.00 88.69 87 ARG A N 1
ATOM 672 C CA . ARG A 1 87 ? -17.084 -5.835 7.752 1.00 88.69 87 ARG A CA 1
ATOM 673 C C . ARG A 1 87 ? -17.369 -7.302 7.490 1.00 88.69 87 ARG A C 1
ATOM 675 O O . ARG A 1 87 ? -16.776 -7.872 6.580 1.00 88.69 87 ARG A O 1
ATOM 682 N N . ARG A 1 88 ? -18.310 -7.885 8.241 1.00 84.00 88 ARG A N 1
ATOM 683 C CA . ARG A 1 88 ? -18.710 -9.288 8.072 1.00 84.00 88 ARG A CA 1
ATOM 684 C C . ARG A 1 88 ? -19.114 -9.589 6.626 1.00 84.00 88 ARG A C 1
ATOM 686 O O . ARG A 1 88 ? -18.835 -10.672 6.136 1.00 84.00 88 ARG A O 1
ATOM 693 N N . LEU A 1 89 ? -19.749 -8.632 5.949 1.00 84.25 89 LEU A N 1
ATOM 694 C CA . LEU A 1 89 ? -20.229 -8.802 4.579 1.00 84.25 89 LEU A CA 1
ATOM 695 C C . LEU A 1 89 ? -19.180 -8.530 3.490 1.00 84.25 89 LEU A C 1
ATOM 697 O O . LEU A 1 89 ? -19.321 -9.070 2.401 1.00 84.25 89 LEU A O 1
ATOM 701 N N . THR A 1 90 ? -18.181 -7.674 3.731 1.00 86.75 90 THR A N 1
ATOM 702 C CA . THR A 1 90 ? -17.349 -7.113 2.641 1.00 86.75 90 THR A CA 1
ATOM 703 C C . THR A 1 90 ? -15.842 -7.211 2.853 1.00 86.75 90 THR A C 1
ATOM 705 O O . THR A 1 90 ? -15.092 -7.127 1.882 1.00 86.75 90 THR A O 1
ATOM 708 N N . GLU A 1 91 ? -15.365 -7.381 4.092 1.00 88.38 91 GLU A N 1
ATOM 709 C CA . GLU A 1 91 ? -13.932 -7.291 4.398 1.00 88.38 91 GLU A CA 1
ATOM 710 C C . GLU A 1 91 ? -13.126 -8.351 3.644 1.00 88.38 91 GLU A C 1
ATOM 712 O O . GLU A 1 91 ? -12.046 -8.060 3.131 1.00 88.38 91 GLU A O 1
ATOM 717 N N . ARG A 1 92 ? -13.677 -9.563 3.521 1.00 85.56 92 ARG A N 1
ATOM 718 C CA . ARG A 1 92 ? -13.063 -10.660 2.769 1.00 85.56 92 ARG A CA 1
ATOM 719 C C . ARG A 1 92 ? -12.843 -10.286 1.304 1.00 85.56 92 ARG A C 1
ATOM 721 O O . ARG A 1 92 ? -11.718 -10.378 0.818 1.00 85.56 92 ARG A O 1
ATOM 728 N N . ASP A 1 93 ? -13.896 -9.844 0.621 1.00 87.75 93 ASP A N 1
ATOM 729 C CA . ASP A 1 93 ? -13.834 -9.479 -0.799 1.00 87.75 93 ASP A CA 1
ATOM 730 C C . ASP A 1 93 ? -12.881 -8.298 -1.022 1.00 87.75 93 ASP A C 1
ATOM 732 O O . ASP A 1 93 ? -12.107 -8.277 -1.983 1.00 87.75 93 ASP A O 1
ATOM 736 N N . LEU A 1 94 ? -12.874 -7.341 -0.088 1.00 92.50 94 LEU A N 1
ATOM 737 C CA . LEU A 1 94 ? -11.943 -6.220 -0.107 1.00 92.50 94 LEU A CA 1
ATOM 738 C C . LEU A 1 94 ? -10.486 -6.690 0.033 1.00 92.50 94 LEU A C 1
ATOM 740 O O . LEU A 1 94 ? -9.637 -6.265 -0.754 1.00 92.50 94 LEU A O 1
ATOM 744 N N . ARG A 1 95 ? -10.188 -7.583 0.989 1.00 93.12 95 ARG A N 1
ATOM 745 C CA . ARG A 1 95 ? -8.850 -8.177 1.163 1.00 93.12 95 ARG A CA 1
ATOM 746 C C . ARG A 1 95 ? -8.419 -8.950 -0.082 1.00 93.12 95 ARG A C 1
ATOM 748 O O . ARG A 1 95 ? -7.321 -8.712 -0.578 1.00 93.12 95 ARG A O 1
ATOM 755 N N . GLU A 1 96 ? -9.277 -9.808 -0.632 1.00 92.06 96 GLU A N 1
ATOM 756 C CA . GLU A 1 96 ? -8.979 -10.586 -1.845 1.00 92.06 96 GLU A CA 1
ATOM 757 C C . GLU A 1 96 ? -8.686 -9.692 -3.053 1.00 92.06 96 GLU A C 1
ATOM 759 O O . GLU A 1 96 ? -7.710 -9.924 -3.769 1.00 92.06 96 GLU A O 1
ATOM 764 N N . SER A 1 97 ? -9.467 -8.627 -3.255 1.00 95.31 97 SER A N 1
ATOM 765 C CA . SER A 1 97 ? -9.236 -7.661 -4.337 1.00 95.31 97 SER A CA 1
ATOM 766 C C . SER A 1 97 ? -7.876 -6.955 -4.208 1.00 95.31 97 SER A C 1
ATOM 768 O O . SER A 1 97 ? -7.159 -6.773 -5.201 1.00 95.31 97 SER A O 1
ATOM 770 N N . LYS A 1 98 ? -7.486 -6.575 -2.985 1.00 97.38 98 LYS A N 1
ATOM 771 C CA . LYS A 1 98 ? -6.172 -5.969 -2.711 1.00 97.38 98 LYS A CA 1
ATOM 772 C C . LYS A 1 98 ? -5.035 -6.969 -2.928 1.00 97.38 98 LYS A C 1
ATOM 774 O O . LYS A 1 98 ? -4.108 -6.690 -3.687 1.00 97.38 98 LYS A O 1
ATOM 779 N N . LEU A 1 99 ? -5.153 -8.174 -2.365 1.00 97.12 99 LEU A N 1
ATOM 780 C CA . LEU A 1 99 ? -4.190 -9.266 -2.547 1.00 97.12 99 LEU A CA 1
ATOM 781 C C . LEU A 1 99 ? -4.048 -9.673 -4.017 1.00 97.12 99 LEU A C 1
ATOM 783 O O . LEU A 1 99 ? -2.958 -10.003 -4.473 1.00 97.12 99 LEU A O 1
ATOM 787 N N . HIS A 1 100 ? -5.130 -9.655 -4.794 1.00 97.19 100 HIS A N 1
ATOM 788 C CA . HIS A 1 100 ? -5.080 -9.894 -6.234 1.00 97.19 100 HIS A CA 1
ATOM 789 C C . HIS A 1 100 ? -4.251 -8.828 -6.963 1.00 97.19 100 HIS A C 1
ATOM 791 O O . HIS A 1 100 ? -3.370 -9.177 -7.749 1.00 97.19 100 HIS A O 1
ATOM 797 N N . SER A 1 101 ? -4.460 -7.549 -6.641 1.00 98.25 101 SER A N 1
ATOM 798 C CA . SER A 1 101 ? -3.685 -6.443 -7.223 1.00 98.25 101 SER A CA 1
ATOM 799 C C . SER A 1 101 ? -2.190 -6.560 -6.886 1.00 98.25 101 SER A C 1
ATOM 801 O O . SER A 1 101 ? -1.340 -6.436 -7.768 1.00 98.25 101 SER A O 1
ATOM 803 N N . ILE A 1 102 ? -1.865 -6.899 -5.632 1.00 98.31 102 ILE A N 1
ATOM 804 C CA . ILE A 1 102 ? -0.486 -7.139 -5.178 1.00 98.31 102 ILE A CA 1
ATOM 805 C C . ILE A 1 102 ? 0.142 -8.343 -5.896 1.00 98.31 102 ILE A C 1
ATOM 807 O O . ILE A 1 102 ? 1.284 -8.258 -6.345 1.00 98.31 102 ILE A O 1
ATOM 811 N N . ARG A 1 103 ? -0.596 -9.450 -6.063 1.00 97.69 103 ARG A N 1
ATOM 812 C CA . ARG A 1 103 ? -0.124 -10.639 -6.798 1.00 97.69 103 ARG A CA 1
ATOM 813 C C . ARG A 1 103 ? 0.245 -10.311 -8.242 1.00 97.69 103 ARG A C 1
ATOM 815 O O . ARG A 1 103 ? 1.279 -10.777 -8.709 1.00 97.69 103 ARG A O 1
ATOM 822 N N . ILE A 1 104 ? -0.555 -9.498 -8.933 1.00 97.38 104 ILE A N 1
ATOM 823 C CA . ILE A 1 104 ? -0.237 -9.040 -10.295 1.00 97.38 104 ILE A CA 1
ATOM 824 C C . ILE A 1 104 ? 1.056 -8.214 -10.299 1.00 97.38 104 ILE A C 1
ATOM 826 O O . ILE A 1 104 ? 1.923 -8.434 -11.150 1.00 97.38 104 ILE A O 1
ATOM 830 N N . ALA A 1 105 ? 1.221 -7.301 -9.337 1.00 96.56 105 ALA A N 1
ATOM 831 C CA . ALA A 1 105 ? 2.422 -6.475 -9.241 1.00 96.56 105 ALA A CA 1
ATOM 832 C C .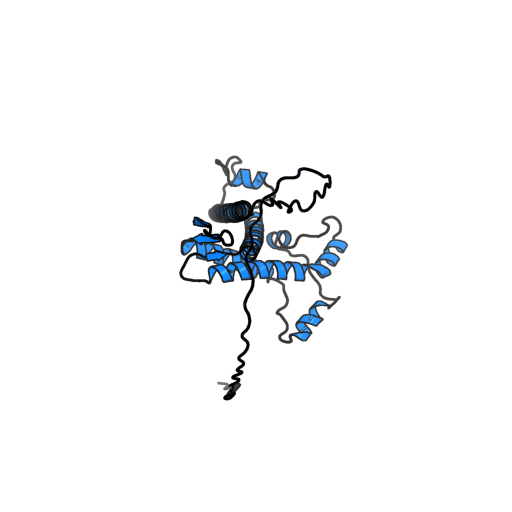 ALA A 1 105 ? 3.688 -7.311 -8.983 1.00 96.56 105 ALA A C 1
ATOM 834 O O . ALA A 1 105 ? 4.668 -7.199 -9.721 1.00 96.56 105 ALA A O 1
ATOM 835 N N . LEU A 1 106 ? 3.633 -8.228 -8.013 1.00 96.31 106 LEU A N 1
ATOM 836 C CA . LEU A 1 106 ? 4.714 -9.171 -7.708 1.00 96.31 106 LEU A CA 1
ATOM 837 C C . LEU A 1 106 ? 5.029 -10.100 -8.886 1.00 96.31 106 LEU A C 1
ATOM 839 O O . LEU A 1 106 ? 6.195 -10.330 -9.194 1.00 96.31 106 LEU A O 1
ATOM 843 N N . HIS A 1 107 ? 4.006 -10.607 -9.578 1.00 95.25 107 HIS A N 1
ATOM 844 C CA . HIS A 1 107 ? 4.204 -11.428 -10.770 1.00 95.25 107 HIS A CA 1
ATOM 845 C C . HIS A 1 107 ? 4.937 -10.653 -11.868 1.00 95.25 107 HIS A C 1
ATOM 847 O O . HIS A 1 107 ? 5.848 -11.194 -12.487 1.00 95.25 107 HIS A O 1
ATOM 853 N N . SER A 1 108 ? 4.585 -9.380 -12.067 1.00 93.50 108 SER A N 1
ATOM 854 C CA . SER A 1 108 ? 5.241 -8.501 -13.042 1.00 93.50 108 SER A CA 1
ATOM 855 C C . SER A 1 108 ? 6.723 -8.287 -12.704 1.00 93.50 108 SER A C 1
ATOM 857 O O . SER A 1 108 ? 7.567 -8.346 -13.592 1.00 93.50 108 SER A O 1
ATOM 859 N N . LEU A 1 109 ? 7.048 -8.104 -11.418 1.00 92.06 109 LEU A N 1
ATOM 860 C CA . LEU A 1 109 ? 8.425 -8.006 -10.913 1.00 92.06 109 LEU A CA 1
ATOM 861 C C . LEU A 1 109 ? 9.205 -9.324 -11.068 1.00 92.06 109 LEU A C 1
ATOM 863 O O . LEU A 1 109 ? 10.421 -9.306 -11.190 1.00 92.06 109 LEU A O 1
ATOM 867 N N . GLY A 1 110 ? 8.543 -10.481 -11.079 1.00 88.31 110 GLY A N 1
ATOM 868 C CA . GLY A 1 110 ? 9.207 -11.779 -11.249 1.00 88.31 110 GLY A CA 1
ATOM 869 C C . GLY A 1 110 ? 9.712 -12.067 -12.671 1.00 88.31 110 GLY A C 1
ATOM 870 O O . GLY A 1 110 ? 10.465 -13.022 -12.865 1.00 88.31 110 GLY A O 1
ATOM 871 N N . GLN A 1 111 ? 9.313 -11.269 -13.666 1.00 81.94 111 GLN A N 1
ATOM 872 C CA . GLN A 1 111 ? 9.649 -11.475 -15.078 1.00 81.94 111 GLN A CA 1
ATOM 873 C C . GLN A 1 111 ? 11.069 -10.961 -15.389 1.00 81.94 111 GLN A C 1
ATOM 875 O O . GLN A 1 111 ? 11.250 -9.872 -15.928 1.00 81.94 111 GLN A O 1
ATOM 880 N N . HIS A 1 112 ? 12.096 -11.739 -15.035 1.00 66.00 112 HIS A N 1
ATOM 881 C CA . HIS A 1 112 ? 13.501 -11.445 -15.347 1.00 66.00 112 HIS A CA 1
ATOM 882 C C . HIS A 1 112 ? 14.062 -12.302 -16.494 1.00 66.00 112 HIS A C 1
ATOM 884 O O . HIS A 1 112 ? 13.669 -13.461 -16.640 1.00 66.00 112 HIS A O 1
ATOM 890 N N . PRO A 1 113 ? 15.083 -11.807 -17.227 1.00 73.81 113 PRO A N 1
ATOM 891 C CA . PRO A 1 113 ? 15.689 -10.470 -17.149 1.00 73.81 113 PRO A CA 1
ATOM 892 C C . PRO A 1 113 ? 15.057 -9.467 -18.131 1.00 73.81 113 PRO A C 1
ATOM 894 O O . PRO A 1 113 ? 14.785 -9.809 -19.279 1.00 73.81 113 PRO A O 1
ATOM 897 N N . GLY A 1 114 ? 14.914 -8.202 -17.721 1.00 77.94 114 GLY A N 1
ATOM 898 C CA . GLY A 1 114 ? 14.527 -7.108 -18.615 1.00 77.94 114 GLY A CA 1
ATOM 899 C C . GLY A 1 114 ? 13.578 -6.091 -17.976 1.00 77.94 114 GLY A C 1
ATOM 900 O O . GLY A 1 114 ? 13.276 -6.191 -16.790 1.00 77.94 114 GLY A O 1
ATOM 901 N N . PRO A 1 115 ? 13.123 -5.091 -18.751 1.00 84.81 115 PRO A N 1
ATOM 902 C CA . PRO A 1 115 ? 12.109 -4.146 -18.303 1.00 84.81 115 PRO A CA 1
ATOM 903 C C . PRO A 1 115 ? 10.787 -4.853 -17.988 1.00 84.81 115 PRO A C 1
ATOM 905 O O . PRO A 1 115 ? 10.343 -5.720 -18.742 1.00 84.81 115 PRO A O 1
ATOM 908 N N . ILE A 1 116 ? 10.120 -4.425 -16.922 1.00 89.62 116 ILE A N 1
ATOM 909 C CA . ILE A 1 116 ? 8.809 -4.938 -16.524 1.00 89.62 116 ILE A CA 1
ATOM 910 C C . ILE A 1 116 ? 7.761 -4.335 -17.458 1.00 89.62 116 ILE A C 1
ATOM 912 O O . ILE A 1 116 ? 7.521 -3.129 -17.425 1.00 89.62 116 ILE A O 1
ATOM 916 N N . SER A 1 117 ? 7.141 -5.158 -18.303 1.00 88.69 117 SER A N 1
ATOM 917 C CA . SER A 1 117 ? 6.127 -4.699 -19.254 1.00 88.69 117 SER A CA 1
ATOM 918 C C . SER A 1 117 ? 4.718 -4.840 -18.682 1.00 88.69 117 SER A C 1
ATOM 920 O O . SER A 1 117 ? 4.239 -5.957 -18.493 1.00 88.69 117 SER A O 1
ATOM 922 N N . LEU A 1 118 ? 4.028 -3.722 -18.476 1.00 91.19 118 LEU A N 1
ATOM 923 C CA . LEU A 1 118 ? 2.662 -3.667 -17.960 1.00 91.19 118 LEU A CA 1
ATOM 924 C C . LEU A 1 118 ? 1.697 -3.271 -19.082 1.00 91.19 118 LEU A C 1
ATOM 926 O O . LEU A 1 118 ? 1.911 -2.265 -19.754 1.00 91.19 118 LEU A O 1
ATOM 930 N N . ASP A 1 119 ? 0.634 -4.043 -19.282 1.00 89.62 119 ASP A N 1
ATOM 931 C CA . ASP A 1 119 ? -0.553 -3.564 -20.001 1.00 89.62 119 ASP A CA 1
ATOM 932 C C . ASP A 1 119 ? -1.428 -2.701 -19.088 1.00 89.62 119 ASP A C 1
ATOM 934 O O . ASP A 1 119 ? -1.112 -2.462 -17.921 1.00 89.62 119 ASP A O 1
ATOM 938 N N . ARG A 1 120 ? -2.546 -2.220 -19.637 1.00 88.69 120 ARG A N 1
ATOM 939 C CA . ARG A 1 120 ? -3.524 -1.400 -18.926 1.00 88.69 120 ARG A CA 1
ATOM 940 C C . ARG A 1 120 ? -4.013 -2.065 -17.637 1.00 88.69 120 ARG A C 1
ATOM 942 O O . ARG A 1 120 ? -4.081 -1.389 -16.615 1.00 88.69 120 ARG A O 1
ATOM 949 N N . ASP A 1 121 ? -4.340 -3.352 -17.652 1.00 92.31 121 ASP A N 1
ATOM 950 C CA . ASP A 1 121 ? -4.881 -4.033 -16.470 1.00 92.31 121 ASP A CA 1
ATOM 951 C C . ASP A 1 121 ? -3.809 -4.218 -15.394 1.00 92.31 121 ASP A C 1
ATOM 953 O O . ASP A 1 121 ? -4.044 -3.910 -14.221 1.00 92.31 121 ASP A O 1
ATOM 957 N N . ALA A 1 122 ? -2.597 -4.616 -15.794 1.00 93.81 122 ALA A N 1
ATOM 958 C CA . ALA A 1 122 ? -1.462 -4.685 -14.887 1.00 93.81 122 ALA A CA 1
ATOM 959 C C . ALA A 1 122 ? -1.118 -3.305 -14.304 1.00 93.81 122 ALA A C 1
ATOM 961 O O . ALA A 1 122 ? -0.899 -3.194 -13.100 1.00 93.81 122 ALA A O 1
ATOM 962 N N . ALA A 1 123 ? -1.143 -2.237 -15.105 1.00 93.31 123 ALA A N 1
ATOM 963 C CA . ALA A 1 123 ? -0.901 -0.876 -14.629 1.00 93.31 123 ALA A CA 1
ATOM 964 C C . ALA A 1 123 ? -1.939 -0.437 -13.577 1.00 93.31 123 ALA A C 1
ATOM 966 O O . ALA A 1 123 ? -1.565 0.095 -12.531 1.00 93.31 123 ALA A O 1
ATOM 967 N N . HIS A 1 124 ? -3.228 -0.740 -13.778 1.00 94.50 124 HIS A N 1
ATOM 968 C CA . HIS A 1 124 ? -4.257 -0.499 -12.759 1.00 94.50 124 HIS A CA 1
ATOM 969 C C . HIS A 1 124 ? -4.014 -1.297 -11.474 1.00 94.50 124 HIS A C 1
ATOM 971 O O . HIS A 1 124 ? -4.163 -0.752 -10.377 1.00 94.50 124 HIS A O 1
ATOM 977 N N . ALA A 1 125 ? -3.635 -2.572 -11.588 1.00 96.56 125 ALA A N 1
ATOM 978 C CA . ALA A 1 125 ? -3.304 -3.398 -10.431 1.00 96.56 125 ALA A CA 1
ATOM 979 C C . ALA A 1 125 ? -2.102 -2.832 -9.653 1.00 96.56 125 ALA A C 1
ATOM 981 O O . ALA A 1 125 ? -2.153 -2.746 -8.426 1.00 96.56 125 ALA A O 1
ATOM 982 N N . TRP A 1 126 ? -1.069 -2.361 -10.356 1.00 96.62 126 TRP A N 1
ATOM 983 C CA . TRP A 1 126 ? 0.074 -1.669 -9.760 1.00 96.62 126 TRP A CA 1
ATOM 984 C C . TRP A 1 126 ? -0.338 -0.394 -9.026 1.00 96.62 126 TRP A C 1
ATOM 986 O O . TRP A 1 126 ? 0.054 -0.216 -7.878 1.00 96.62 126 TRP A O 1
ATOM 996 N N . MET A 1 127 ? -1.164 0.471 -9.626 1.00 96.56 127 MET A N 1
ATOM 997 C CA . MET A 1 127 ? -1.634 1.692 -8.954 1.00 96.56 127 MET A CA 1
ATOM 998 C C . MET A 1 127 ? -2.413 1.385 -7.668 1.00 96.56 127 MET A C 1
ATOM 1000 O O . MET A 1 127 ? -2.216 2.056 -6.653 1.00 96.56 127 MET A O 1
ATOM 1004 N N . ARG A 1 128 ? -3.270 0.355 -7.684 1.00 97.69 128 ARG A N 1
ATOM 1005 C CA . ARG A 1 128 ? -4.002 -0.097 -6.488 1.00 97.69 128 ARG A CA 1
ATOM 1006 C C . ARG A 1 128 ? -3.046 -0.611 -5.412 1.00 97.69 128 ARG A C 1
ATOM 1008 O O . ARG A 1 128 ? -3.150 -0.192 -4.264 1.00 97.69 128 ARG A O 1
ATOM 1015 N N . ALA A 1 129 ? -2.086 -1.452 -5.790 1.00 98.19 129 ALA A N 1
ATOM 1016 C CA . ALA A 1 129 ? -1.103 -2.001 -4.862 1.00 98.19 129 ALA A CA 1
ATOM 1017 C C . ALA A 1 129 ? -0.185 -0.915 -4.267 1.00 98.19 129 ALA A C 1
ATOM 1019 O O . ALA A 1 129 ? 0.062 -0.911 -3.064 1.00 98.19 129 ALA A O 1
ATOM 1020 N N . LEU A 1 130 ? 0.271 0.048 -5.076 1.00 97.88 130 LEU A N 1
ATOM 1021 C CA . LEU A 1 130 ? 1.070 1.188 -4.610 1.00 97.88 130 LEU A CA 1
ATOM 1022 C C . LEU A 1 130 ? 0.274 2.101 -3.677 1.00 97.88 130 LEU A C 1
ATOM 1024 O O . LEU A 1 130 ? 0.821 2.579 -2.687 1.00 97.88 130 LEU A O 1
ATOM 1028 N N . THR A 1 131 ? -1.021 2.289 -3.941 1.00 97.56 131 THR A N 1
ATOM 1029 C CA . THR A 1 131 ? -1.912 3.016 -3.026 1.00 97.56 131 THR A CA 1
ATOM 1030 C C . THR A 1 131 ? -1.967 2.320 -1.665 1.00 97.56 131 THR A C 1
ATOM 1032 O O . THR A 1 131 ? -1.805 2.975 -0.638 1.00 97.56 131 THR A O 1
ATOM 1035 N N . ASP A 1 132 ? -2.115 0.993 -1.637 1.00 98.25 132 ASP A N 1
ATOM 1036 C CA . ASP A 1 132 ? -2.121 0.225 -0.387 1.00 98.25 132 ASP A CA 1
ATOM 1037 C C . ASP A 1 132 ? -0.781 0.332 0.364 1.00 98.25 132 ASP A C 1
ATOM 1039 O O . ASP A 1 132 ? -0.768 0.581 1.571 1.00 98.25 132 ASP A O 1
ATOM 1043 N N . VAL A 1 133 ? 0.352 0.239 -0.344 1.00 98.38 133 VAL A N 1
ATOM 1044 C CA . VAL A 1 133 ? 1.690 0.462 0.236 1.00 98.38 133 VAL A CA 1
ATOM 1045 C C . VAL A 1 133 ? 1.796 1.854 0.854 1.00 98.38 133 VAL A C 1
ATOM 1047 O O . VAL A 1 133 ? 2.192 1.985 2.013 1.00 98.38 133 VAL A O 1
ATOM 1050 N N . ARG A 1 134 ? 1.385 2.897 0.129 1.00 96.94 134 ARG A N 1
ATOM 1051 C CA . ARG A 1 134 ? 1.426 4.281 0.618 1.00 96.94 134 ARG A CA 1
ATOM 1052 C C . ARG A 1 134 ? 0.565 4.486 1.857 1.00 96.94 134 ARG A C 1
ATOM 1054 O O . ARG A 1 134 ? 1.013 5.156 2.783 1.00 96.94 134 ARG A O 1
ATOM 1061 N N . LEU A 1 135 ? -0.624 3.883 1.923 1.00 97.06 135 LEU A N 1
ATOM 1062 C CA . LEU A 1 135 ? -1.487 3.947 3.109 1.00 97.06 135 LEU A CA 1
ATOM 1063 C C . LEU A 1 135 ? -0.817 3.329 4.344 1.00 97.06 135 LEU A C 1
ATOM 1065 O O . LEU A 1 135 ? -0.917 3.889 5.442 1.00 97.06 135 LEU A O 1
ATOM 1069 N N . VAL A 1 136 ? -0.117 2.204 4.168 1.00 97.75 136 VAL A N 1
ATOM 1070 C CA . VAL A 1 136 ? 0.634 1.547 5.246 1.00 97.75 136 VAL A CA 1
ATOM 1071 C C . VAL A 1 136 ? 1.813 2.408 5.685 1.00 97.75 136 VAL A C 1
ATOM 1073 O O . VAL A 1 136 ? 1.927 2.689 6.877 1.00 97.75 136 VAL A O 1
ATOM 1076 N N . LEU A 1 137 ? 2.641 2.880 4.748 1.00 97.31 137 LEU A N 1
ATOM 1077 C CA . LEU A 1 137 ? 3.791 3.743 5.046 1.00 97.31 137 LEU A CA 1
ATOM 1078 C C . LEU A 1 137 ? 3.345 5.018 5.773 1.00 97.31 137 LEU A C 1
ATOM 1080 O O . LEU A 1 137 ? 3.825 5.292 6.872 1.00 97.31 137 LEU A O 1
ATOM 1084 N N . ALA A 1 138 ? 2.336 5.716 5.242 1.00 95.69 138 ALA A N 1
ATOM 1085 C CA . ALA A 1 138 ? 1.737 6.895 5.863 1.00 95.69 138 ALA A CA 1
ATOM 1086 C C . ALA A 1 138 ? 1.253 6.617 7.292 1.00 95.69 138 ALA A C 1
ATOM 1088 O O . ALA A 1 138 ? 1.380 7.467 8.170 1.00 95.69 138 ALA A O 1
ATOM 1089 N N . SER A 1 139 ? 0.707 5.425 7.559 1.00 95.75 139 SER A N 1
ATOM 1090 C CA . SER A 1 139 ? 0.247 5.065 8.904 1.00 95.75 139 SER A CA 1
ATOM 1091 C C . SER A 1 139 ? 1.383 4.877 9.898 1.00 95.75 139 SER A C 1
ATOM 1093 O O . SER A 1 139 ? 1.149 5.046 11.094 1.00 95.75 139 SER A O 1
ATOM 1095 N N . ARG A 1 140 ? 2.577 4.491 9.442 1.00 94.31 140 ARG A N 1
ATOM 1096 C CA . ARG A 1 140 ? 3.736 4.275 10.314 1.00 94.31 140 ARG A CA 1
ATOM 1097 C C . ARG A 1 140 ? 4.427 5.581 10.696 1.00 94.31 140 ARG A C 1
ATOM 1099 O O . ARG A 1 140 ? 4.878 5.679 11.828 1.00 94.31 140 ARG A O 1
ATOM 1106 N N . VAL A 1 141 ? 4.432 6.573 9.804 1.00 92.81 141 VAL A N 1
ATOM 1107 C CA . VAL A 1 141 ? 4.974 7.926 10.068 1.00 92.81 141 VAL A CA 1
ATOM 1108 C C . VAL A 1 141 ? 3.913 8.941 10.504 1.00 92.81 141 VAL A C 1
ATOM 1110 O O . VAL A 1 141 ? 4.204 10.116 10.685 1.00 92.81 141 VAL A O 1
ATOM 1113 N N . GLY A 1 142 ? 2.662 8.506 10.674 1.00 90.06 142 GLY A N 1
ATOM 1114 C CA . GLY A 1 142 ? 1.592 9.360 11.187 1.00 90.06 142 GLY A CA 1
ATOM 1115 C C . GLY A 1 142 ? 1.065 10.414 10.208 1.00 90.06 142 GLY A C 1
ATOM 1116 O O . GLY A 1 142 ? 0.384 11.330 10.651 1.00 90.06 142 GLY A O 1
ATOM 1117 N N . ILE A 1 143 ? 1.305 10.278 8.900 1.00 91.75 143 ILE A N 1
ATOM 1118 C CA . ILE A 1 143 ? 0.674 11.126 7.876 1.00 91.75 143 ILE A CA 1
ATOM 1119 C C . ILE A 1 143 ? -0.825 10.821 7.862 1.00 91.75 143 ILE A C 1
ATOM 1121 O O . ILE A 1 143 ? -1.217 9.674 7.606 1.00 91.75 143 ILE A O 1
ATOM 1125 N N . ALA A 1 144 ? -1.667 11.804 8.178 1.00 89.12 144 ALA A N 1
ATOM 1126 C CA . ALA A 1 144 ? -3.124 11.672 8.167 1.00 89.12 144 ALA A CA 1
ATOM 1127 C C . ALA A 1 144 ? -3.810 12.588 7.144 1.00 89.12 144 ALA A C 1
ATOM 1129 O O . ALA A 1 144 ? -4.932 12.278 6.738 1.00 89.12 144 ALA A O 1
ATOM 1130 N N . SER A 1 145 ? -3.148 13.662 6.716 1.00 88.25 145 SER A N 1
ATOM 1131 C CA . SER A 1 145 ? -3.623 14.563 5.666 1.00 88.25 145 SER A CA 1
ATOM 1132 C C . SER A 1 145 ? -2.516 14.943 4.681 1.00 88.25 145 SER A C 1
ATOM 1134 O O . SER A 1 145 ? -1.342 14.629 4.891 1.00 88.25 145 SER A O 1
ATOM 1136 N N . ASP A 1 146 ? -2.898 15.631 3.607 1.00 85.62 146 ASP A N 1
ATOM 1137 C CA . ASP A 1 146 ? -1.945 16.153 2.628 1.00 85.62 146 ASP A CA 1
ATOM 1138 C C . ASP A 1 146 ? -1.022 17.200 3.271 1.00 85.62 146 ASP A C 1
ATOM 1140 O O . ASP A 1 146 ? 0.179 17.191 3.017 1.00 85.62 146 ASP A O 1
ATOM 1144 N N . GLU A 1 147 ? -1.527 18.015 4.206 1.00 86.88 147 GLU A N 1
ATOM 1145 C CA . GLU A 1 147 ? -0.702 18.974 4.952 1.00 86.88 147 GLU A CA 1
ATOM 1146 C C . GLU A 1 147 ? 0.371 18.286 5.816 1.00 86.88 147 GLU A C 1
ATOM 1148 O O . GLU A 1 147 ? 1.476 18.811 5.966 1.00 86.88 147 GLU A O 1
ATOM 1153 N N . ASP A 1 148 ? 0.088 17.099 6.372 1.00 87.56 148 ASP A N 1
ATOM 1154 C CA . ASP A 1 148 ? 1.104 16.314 7.085 1.00 87.56 148 ASP A CA 1
ATOM 1155 C C . ASP A 1 148 ? 2.214 15.843 6.148 1.00 87.56 148 ASP A C 1
ATOM 1157 O O . ASP A 1 148 ? 3.388 15.870 6.522 1.00 87.56 148 ASP A O 1
ATOM 1161 N N . ALA A 1 149 ? 1.840 15.395 4.946 1.00 86.06 149 ALA A N 1
ATOM 1162 C CA . ALA A 1 149 ? 2.791 14.946 3.941 1.00 86.06 149 ALA A CA 1
ATOM 1163 C C . ALA A 1 149 ? 3.661 16.112 3.455 1.00 86.06 149 ALA A C 1
ATOM 1165 O O . ALA A 1 149 ? 4.881 15.983 3.445 1.00 86.06 149 ALA A O 1
ATOM 1166 N N . GLU A 1 150 ? 3.057 17.260 3.133 1.00 86.56 150 GLU A N 1
ATOM 1167 C CA . GLU A 1 150 ? 3.773 18.476 2.725 1.00 86.56 150 GLU A CA 1
ATOM 1168 C C . GLU A 1 150 ? 4.765 18.943 3.794 1.00 86.56 150 GLU A C 1
ATOM 1170 O O . GLU A 1 150 ? 5.895 19.314 3.482 1.00 86.56 150 GLU A O 1
ATOM 1175 N N . ARG A 1 151 ? 4.373 18.887 5.070 1.00 85.75 151 ARG A N 1
ATOM 1176 C CA . ARG A 1 151 ? 5.248 19.250 6.189 1.00 85.75 151 ARG A CA 1
ATOM 1177 C C . ARG A 1 151 ? 6.422 18.280 6.349 1.00 85.75 151 ARG A C 1
ATOM 1179 O O . ARG A 1 151 ? 7.535 18.728 6.595 1.00 85.75 151 ARG A O 1
ATOM 1186 N N . LEU A 1 152 ? 6.184 16.969 6.257 1.00 85.06 152 LEU A N 1
ATOM 1187 C CA . LEU A 1 152 ? 7.217 15.945 6.478 1.00 85.06 152 LEU A CA 1
ATOM 1188 C C . LEU A 1 152 ? 8.156 15.747 5.282 1.00 85.06 152 LEU A C 1
ATOM 1190 O O . LEU A 1 152 ? 9.286 15.309 5.477 1.00 85.06 152 LEU A O 1
ATOM 1194 N N . LEU A 1 153 ? 7.692 16.045 4.068 1.00 85.38 153 LE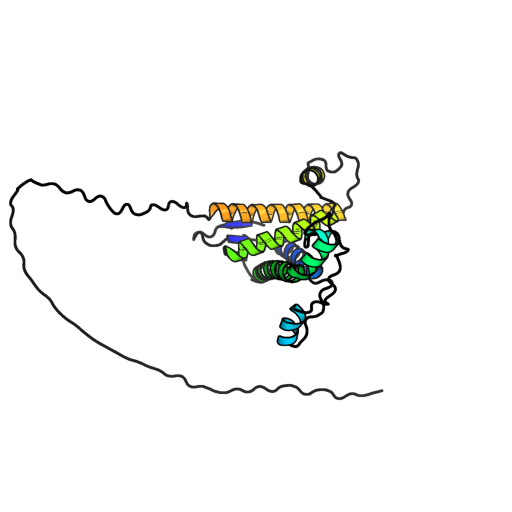U A N 1
ATOM 1195 C CA . LEU A 1 153 ? 8.455 15.905 2.821 1.00 85.38 153 LEU A CA 1
ATOM 1196 C C . LEU A 1 153 ? 8.992 17.246 2.292 1.00 85.38 153 LEU A C 1
ATOM 1198 O O . LEU A 1 153 ? 9.679 17.268 1.275 1.00 85.38 153 LEU A O 1
ATOM 1202 N N . GLY A 1 154 ? 8.653 18.364 2.939 1.00 82.94 154 GLY A N 1
ATOM 1203 C CA . GLY A 1 154 ? 9.100 19.697 2.543 1.00 82.94 154 GLY A CA 1
ATOM 1204 C C . GLY A 1 154 ? 10.581 19.965 2.831 1.00 82.94 154 GLY A C 1
ATOM 1205 O O . GLY A 1 154 ? 11.281 19.160 3.439 1.00 82.94 154 GLY A O 1
ATOM 1206 N N . ASP A 1 155 ? 11.051 21.152 2.433 1.00 76.12 155 ASP A N 1
ATOM 1207 C CA . ASP A 1 155 ? 12.466 21.553 2.536 1.00 76.12 155 ASP A CA 1
ATOM 1208 C C . ASP A 1 155 ? 13.000 21.633 3.983 1.00 76.12 155 ASP A C 1
ATOM 1210 O O . ASP A 1 155 ? 14.213 21.583 4.198 1.00 76.12 155 ASP A O 1
ATOM 1214 N N . ASP A 1 156 ? 12.113 21.778 4.974 1.00 73.19 156 ASP A N 1
ATOM 1215 C CA . ASP A 1 156 ? 12.453 21.777 6.403 1.00 73.19 156 ASP A CA 1
ATOM 1216 C C . ASP A 1 156 ? 11.503 20.861 7.202 1.00 73.19 156 ASP A C 1
ATOM 1218 O O . ASP A 1 156 ? 10.557 21.340 7.839 1.00 73.19 156 ASP A O 1
ATOM 1222 N N . PRO A 1 157 ? 11.752 19.536 7.207 1.00 66.25 157 PRO A N 1
ATOM 1223 C CA . PRO A 1 157 ? 10.949 18.562 7.954 1.00 66.25 157 PRO A CA 1
ATOM 1224 C C . PRO A 1 157 ? 10.956 18.802 9.473 1.00 66.25 157 PRO A C 1
ATOM 1226 O O . PRO A 1 157 ? 10.093 18.296 10.193 1.00 66.25 157 PRO A O 1
ATOM 1229 N N . HIS A 1 158 ? 11.925 19.580 9.969 1.00 70.19 158 HIS A N 1
ATOM 1230 C CA . HIS A 1 158 ? 12.126 19.893 11.382 1.00 70.19 158 HIS A CA 1
ATOM 1231 C C . HIS A 1 158 ? 11.631 21.292 11.763 1.00 70.19 158 HIS A C 1
ATOM 1233 O O . HIS A 1 158 ? 11.945 21.755 12.862 1.00 70.19 158 HIS A O 1
ATOM 1239 N N . ALA A 1 159 ? 10.844 21.960 10.912 1.00 67.06 159 ALA A N 1
ATOM 1240 C CA . ALA A 1 159 ? 10.337 23.310 11.173 1.00 67.06 159 ALA A CA 1
ATOM 1241 C C . ALA A 1 159 ? 9.615 23.440 12.535 1.00 67.06 159 ALA A C 1
ATOM 1243 O O . ALA A 1 159 ? 9.694 24.484 13.186 1.00 67.06 159 ALA A O 1
ATOM 1244 N N . ASP A 1 160 ? 8.986 22.359 13.010 1.00 67.56 160 ASP A N 1
ATOM 1245 C CA . ASP A 1 160 ? 8.305 22.288 14.313 1.00 67.56 160 ASP A CA 1
ATOM 1246 C C . ASP A 1 160 ? 9.193 21.767 15.468 1.00 67.56 160 ASP A C 1
ATOM 1248 O O . ASP A 1 160 ? 8.727 21.588 16.595 1.00 67.56 160 ASP A O 1
ATOM 1252 N N . GLY A 1 161 ? 10.483 21.526 15.222 1.00 65.31 161 GLY A N 1
ATOM 1253 C CA . GLY A 1 161 ? 11.451 21.050 16.216 1.00 65.31 161 GLY A CA 1
ATOM 1254 C C . GLY A 1 161 ? 11.318 19.569 16.591 1.00 65.31 161 GLY A C 1
ATOM 1255 O O . GLY A 1 161 ? 11.886 19.149 17.599 1.00 65.31 161 GLY A O 1
ATOM 1256 N N . ALA A 1 162 ? 10.570 18.782 15.813 1.00 69.94 162 ALA A N 1
ATOM 1257 C CA . ALA A 1 162 ? 10.476 17.337 15.986 1.00 69.94 162 ALA A CA 1
ATOM 1258 C C . ALA A 1 162 ? 11.719 16.643 15.401 1.00 69.94 162 ALA A C 1
ATOM 1260 O O . ALA A 1 162 ? 12.048 16.830 14.229 1.00 69.94 162 ALA A O 1
ATOM 1261 N N . GLU A 1 163 ? 12.406 15.836 16.212 1.00 75.69 163 GLU A N 1
ATOM 1262 C CA . GLU A 1 163 ? 13.444 14.926 15.719 1.00 75.69 163 GLU A CA 1
ATOM 1263 C C . GLU A 1 163 ? 12.765 13.759 14.996 1.00 75.69 163 GLU A C 1
ATOM 1265 O O . GLU A 1 163 ? 11.949 13.053 15.588 1.00 75.69 163 GLU A O 1
ATOM 1270 N N . VAL A 1 164 ? 13.098 13.579 13.719 1.00 78.94 164 VAL A N 1
ATOM 1271 C CA . VAL A 1 164 ? 12.676 12.425 12.924 1.00 78.94 164 VAL A CA 1
ATOM 1272 C C . VAL A 1 164 ? 13.743 11.351 13.104 1.00 78.94 164 VAL A C 1
ATOM 1274 O O . VAL A 1 164 ? 14.937 11.620 12.993 1.00 78.94 164 VAL A O 1
ATOM 1277 N N . SER A 1 165 ? 13.336 10.141 13.462 1.00 87.69 165 SER A N 1
ATOM 1278 C CA . SER A 1 165 ? 14.258 9.015 13.577 1.00 87.69 165 SER A CA 1
ATOM 1279 C C . SER A 1 165 ? 14.736 8.548 12.199 1.00 87.69 165 SER A C 1
ATOM 1281 O O . SER A 1 165 ? 14.012 8.647 11.213 1.00 87.69 165 SER A O 1
ATOM 1283 N N . GLU A 1 166 ? 15.913 7.918 12.137 1.00 89.12 166 GLU A N 1
ATOM 1284 C CA . GLU A 1 166 ? 16.442 7.305 10.902 1.00 89.12 166 GLU A CA 1
ATOM 1285 C C . GLU A 1 166 ? 15.437 6.327 10.258 1.00 89.12 166 GLU A C 1
ATOM 1287 O O . GLU A 1 166 ? 15.347 6.201 9.039 1.00 89.12 166 GLU A O 1
ATOM 1292 N N . THR A 1 167 ? 14.629 5.647 11.079 1.00 91.69 167 THR A N 1
ATOM 1293 C CA . THR A 1 167 ? 13.569 4.755 10.588 1.00 91.69 167 THR A CA 1
ATOM 1294 C C . THR A 1 167 ? 12.427 5.527 9.928 1.00 91.69 167 THR A C 1
ATOM 1296 O O . THR A 1 167 ? 11.927 5.101 8.890 1.00 91.69 167 THR A O 1
ATOM 1299 N N . GLU A 1 168 ? 12.005 6.652 10.502 1.00 90.31 168 GLU A N 1
ATOM 1300 C CA . GLU A 1 168 ? 10.965 7.500 9.914 1.00 90.31 168 GLU A CA 1
ATOM 1301 C C . GLU A 1 168 ? 11.453 8.159 8.619 1.00 90.31 168 GLU A C 1
ATOM 1303 O O . GLU A 1 168 ? 10.714 8.153 7.638 1.00 90.31 168 GLU A O 1
ATOM 1308 N N . GLU A 1 169 ? 12.705 8.623 8.565 1.00 90.56 169 GLU A N 1
ATOM 1309 C CA . GLU A 1 169 ? 13.330 9.136 7.335 1.00 90.56 169 GLU A CA 1
ATOM 1310 C C . GLU A 1 169 ? 13.349 8.078 6.222 1.00 90.56 169 GLU A C 1
ATOM 1312 O O . GLU A 1 169 ? 13.003 8.361 5.069 1.00 90.56 169 GLU A O 1
ATOM 1317 N N . ALA A 1 170 ? 13.689 6.831 6.566 1.00 92.62 170 ALA A N 1
ATOM 1318 C CA . ALA A 1 170 ? 13.635 5.721 5.624 1.00 92.62 170 ALA A CA 1
ATOM 1319 C C . ALA A 1 170 ? 12.201 5.477 5.122 1.00 92.62 170 ALA A C 1
ATOM 1321 O O . ALA A 1 170 ? 11.991 5.323 3.920 1.00 92.62 170 ALA A O 1
ATOM 1322 N N . ILE A 1 171 ? 11.196 5.484 6.006 1.00 94.50 171 ILE A N 1
ATOM 1323 C CA . ILE A 1 171 ? 9.788 5.303 5.611 1.00 94.50 171 ILE A CA 1
ATOM 1324 C C . ILE A 1 171 ? 9.301 6.458 4.726 1.00 94.50 171 ILE A C 1
ATOM 1326 O O . ILE A 1 171 ? 8.600 6.206 3.745 1.00 94.50 171 ILE A O 1
ATOM 1330 N N . LEU A 1 172 ? 9.685 7.700 5.026 1.00 93.56 172 LEU A N 1
ATOM 1331 C CA . LEU A 1 172 ? 9.365 8.869 4.202 1.00 93.56 172 LEU A CA 1
ATOM 1332 C C . LEU A 1 172 ? 9.990 8.757 2.809 1.00 93.56 172 LEU A C 1
ATOM 1334 O O . LEU A 1 172 ? 9.300 8.972 1.817 1.00 93.56 172 LEU A O 1
ATOM 1338 N N . SER A 1 173 ? 11.242 8.304 2.724 1.00 93.75 173 SER A N 1
ATOM 1339 C CA . SER A 1 173 ? 11.919 8.052 1.444 1.00 93.75 173 SER A CA 1
ATOM 1340 C C . SER A 1 173 ? 11.188 6.989 0.610 1.00 93.75 173 SER A C 1
ATOM 1342 O O . SER A 1 173 ? 11.034 7.126 -0.602 1.00 93.75 173 SER A O 1
ATOM 1344 N N . LEU A 1 174 ? 10.686 5.925 1.250 1.00 96.00 174 LEU A N 1
ATOM 1345 C CA . LEU A 1 174 ? 9.876 4.898 0.582 1.00 96.00 174 LEU A CA 1
ATOM 1346 C C . LEU A 1 174 ? 8.499 5.432 0.156 1.00 96.00 174 LEU A C 1
ATOM 1348 O O . LEU A 1 174 ? 7.984 5.065 -0.905 1.00 96.00 174 LEU A O 1
ATOM 1352 N N . TYR A 1 175 ? 7.893 6.297 0.968 1.00 95.19 175 TYR A N 1
ATOM 1353 C CA . TYR A 1 175 ? 6.628 6.948 0.644 1.00 95.19 175 TYR A CA 1
ATOM 1354 C C . TYR A 1 175 ? 6.780 7.879 -0.568 1.00 95.19 175 TYR A C 1
ATOM 1356 O O . TYR A 1 175 ? 5.950 7.843 -1.477 1.00 95.19 175 TYR A O 1
ATOM 1364 N N . GLU A 1 176 ? 7.862 8.652 -0.637 1.00 93.94 176 GLU A N 1
ATOM 1365 C CA . GLU A 1 176 ? 8.190 9.492 -1.790 1.00 93.94 176 GLU A CA 1
ATOM 1366 C C . GLU A 1 176 ? 8.468 8.644 -3.039 1.00 93.94 176 GLU A C 1
ATOM 1368 O O . GLU A 1 176 ? 7.865 8.881 -4.085 1.00 93.94 176 GLU A O 1
ATOM 1373 N N . LEU A 1 177 ? 9.285 7.589 -2.924 1.00 94.75 177 LEU A N 1
ATOM 1374 C CA . LEU A 1 177 ? 9.570 6.661 -4.026 1.00 94.75 177 LEU A CA 1
ATOM 1375 C C . LEU A 1 177 ? 8.287 6.070 -4.628 1.00 94.75 177 LEU A C 1
ATOM 1377 O O . LEU A 1 177 ? 8.116 6.024 -5.848 1.00 94.75 177 LEU A O 1
ATOM 1381 N N . THR A 1 178 ? 7.377 5.596 -3.775 1.00 95.75 178 THR A N 1
ATOM 1382 C CA . THR A 1 178 ? 6.111 4.993 -4.219 1.00 95.75 178 THR A CA 1
ATOM 1383 C C . THR A 1 178 ? 5.139 6.027 -4.779 1.00 95.75 178 THR A C 1
ATOM 1385 O O . THR A 1 178 ? 4.413 5.723 -5.727 1.00 95.75 178 THR A O 1
ATOM 1388 N N . THR A 1 179 ? 5.158 7.253 -4.252 1.00 93.88 179 THR A N 1
ATOM 1389 C CA . THR A 1 179 ? 4.407 8.393 -4.796 1.00 93.88 179 THR A CA 1
ATOM 1390 C C . THR A 1 179 ? 4.886 8.729 -6.203 1.00 93.88 179 THR A C 1
ATOM 1392 O O . THR A 1 179 ? 4.087 8.692 -7.139 1.00 93.88 179 THR A O 1
ATOM 1395 N N . TRP A 1 180 ? 6.194 8.930 -6.369 1.00 93.19 180 TRP A N 1
ATOM 1396 C CA . TRP A 1 180 ? 6.825 9.190 -7.659 1.00 93.19 180 TRP A CA 1
ATOM 1397 C C . TRP A 1 180 ? 6.470 8.107 -8.682 1.00 93.19 180 TRP A C 1
ATOM 1399 O O . TRP A 1 180 ? 6.057 8.409 -9.803 1.00 93.19 180 TRP A O 1
ATOM 1409 N N . LEU A 1 181 ? 6.559 6.832 -8.294 1.00 93.44 181 LEU A N 1
ATOM 1410 C CA . LEU A 1 181 ? 6.246 5.721 -9.186 1.00 93.44 181 LEU A CA 1
ATOM 1411 C C . LEU A 1 181 ? 4.776 5.724 -9.630 1.00 93.44 181 LEU A C 1
ATOM 1413 O O . LEU A 1 181 ? 4.484 5.546 -10.814 1.00 93.44 181 LEU A O 1
ATOM 1417 N N . GLN A 1 182 ? 3.846 5.936 -8.699 1.00 93.94 182 GLN A N 1
ATOM 1418 C CA . GLN A 1 182 ? 2.419 5.980 -9.010 1.00 93.94 182 GLN A CA 1
ATOM 1419 C C . GLN A 1 182 ? 2.071 7.153 -9.936 1.00 93.94 182 GLN A C 1
ATOM 1421 O O 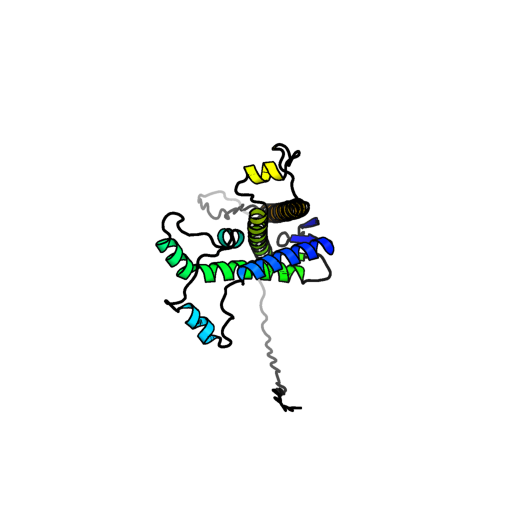. GLN A 1 182 ? 1.305 6.964 -10.883 1.00 93.94 182 GLN A O 1
ATOM 1426 N N . GLU A 1 183 ? 2.641 8.337 -9.698 1.00 92.69 183 GLU A N 1
ATOM 1427 C CA . GLU A 1 183 ? 2.474 9.509 -10.566 1.00 92.69 183 GLU A CA 1
ATOM 1428 C C . GLU A 1 183 ? 2.944 9.215 -11.985 1.00 92.69 183 GLU A C 1
ATOM 1430 O O . GLU A 1 183 ? 2.221 9.477 -12.944 1.00 92.69 183 GLU A O 1
ATOM 1435 N N . HIS A 1 184 ? 4.115 8.594 -12.127 1.00 89.75 184 HIS A N 1
ATOM 1436 C CA . HIS A 1 184 ? 4.649 8.283 -13.443 1.00 89.75 184 HIS A CA 1
ATOM 1437 C C . HIS A 1 184 ? 3.791 7.231 -14.158 1.00 89.75 184 HIS A C 1
ATOM 1439 O O . HIS A 1 184 ? 3.452 7.434 -15.319 1.00 89.75 184 HIS A O 1
ATOM 1445 N N . ILE A 1 185 ? 3.354 6.156 -13.489 1.00 90.25 185 ILE A N 1
ATOM 1446 C CA . ILE A 1 185 ? 2.418 5.182 -14.090 1.00 90.25 185 ILE A CA 1
ATOM 1447 C C . ILE A 1 185 ? 1.121 5.877 -14.539 1.00 90.25 185 ILE A C 1
ATOM 1449 O O . ILE A 1 185 ? 0.646 5.633 -15.649 1.00 90.25 185 ILE A O 1
ATOM 1453 N N . THR A 1 186 ? 0.580 6.770 -13.707 1.00 90.19 186 THR A N 1
ATOM 1454 C CA . THR A 1 186 ? -0.657 7.512 -13.996 1.00 90.19 186 THR A CA 1
ATOM 1455 C C . THR A 1 186 ? -0.496 8.420 -15.213 1.00 90.19 186 THR A C 1
ATOM 1457 O O . THR A 1 186 ? -1.336 8.386 -16.109 1.00 90.19 186 THR A O 1
ATOM 1460 N N . GLN A 1 187 ? 0.594 9.188 -15.279 1.00 85.12 187 GLN A N 1
ATOM 1461 C CA . GLN A 1 187 ? 0.881 10.088 -16.394 1.00 85.12 187 GLN A CA 1
ATOM 1462 C C . GLN A 1 187 ? 0.897 9.329 -17.726 1.00 85.12 187 GLN A C 1
ATOM 1464 O O . GLN A 1 187 ? 0.229 9.730 -18.672 1.00 85.12 187 GLN A O 1
ATOM 1469 N N . PHE A 1 188 ? 1.562 8.173 -17.782 1.00 79.06 188 PHE A N 1
ATOM 1470 C CA . PHE A 1 188 ? 1.577 7.360 -19.001 1.00 79.06 188 PHE A CA 1
ATOM 1471 C C . PHE A 1 188 ? 0.213 6.769 -19.355 1.00 79.06 188 PHE A C 1
ATOM 1473 O O . PHE A 1 188 ? -0.111 6.635 -20.532 1.00 79.06 188 PHE A O 1
ATOM 1480 N N . MET A 1 189 ? -0.596 6.400 -18.363 1.00 82.44 189 MET A N 1
ATOM 1481 C CA . MET A 1 189 ? -1.949 5.913 -18.626 1.00 82.44 189 MET A CA 1
ATOM 1482 C C . MET A 1 189 ? -2.868 6.990 -19.202 1.00 82.44 189 MET A C 1
ATOM 1484 O O . MET A 1 189 ? -3.763 6.644 -19.976 1.00 82.44 189 MET A O 1
ATOM 1488 N N . LEU A 1 190 ? -2.650 8.254 -18.828 1.00 82.50 190 LEU A N 1
ATOM 1489 C CA . LEU A 1 190 ? -3.345 9.411 -19.392 1.00 82.50 190 LEU A CA 1
ATOM 1490 C C . LEU A 1 190 ? -2.837 9.726 -20.804 1.00 82.50 190 LEU A C 1
ATOM 1492 O O . LEU A 1 190 ? -3.651 9.900 -21.705 1.00 82.50 190 LEU A O 1
ATOM 1496 N N . ASP A 1 191 ? -1.519 9.708 -21.016 1.00 77.44 191 ASP A N 1
ATOM 1497 C CA . ASP A 1 191 ? -0.895 9.982 -22.320 1.00 77.44 191 ASP A CA 1
ATOM 1498 C C . ASP A 1 191 ? -1.167 8.875 -23.363 1.00 77.44 191 ASP A C 1
ATOM 1500 O O . ASP A 1 191 ? -1.097 9.112 -24.566 1.00 77.44 191 ASP A O 1
ATOM 1504 N N . GLY A 1 192 ? -1.467 7.653 -22.910 1.00 64.50 192 GLY A N 1
ATOM 1505 C CA . GLY A 1 192 ? -1.816 6.494 -23.739 1.00 64.50 192 GLY A CA 1
ATOM 1506 C C . GLY A 1 192 ? -3.317 6.320 -24.004 1.00 64.50 192 GLY A C 1
ATOM 1507 O O . GLY A 1 192 ? -3.734 5.248 -24.452 1.00 64.50 192 GLY A O 1
ATOM 1508 N N . LEU A 1 193 ? -4.155 7.310 -23.682 1.00 53.72 193 LEU A N 1
ATOM 1509 C CA . LEU A 1 193 ? -5.521 7.352 -24.200 1.00 53.72 193 LEU A CA 1
ATOM 1510 C C . LEU A 1 193 ? -5.450 7.846 -25.653 1.00 53.72 193 LEU A C 1
ATOM 1512 O O . LEU A 1 193 ? -4.995 8.968 -25.867 1.00 53.72 193 LEU A O 1
ATOM 1516 N N . PRO A 1 194 ? -5.860 7.053 -26.662 1.00 51.97 194 PRO A N 1
ATOM 1517 C CA . PRO A 1 194 ? -6.170 7.649 -27.954 1.00 51.97 194 PRO A CA 1
ATOM 1518 C C . PRO A 1 194 ? -7.222 8.731 -27.704 1.00 51.97 194 PRO A C 1
ATOM 1520 O O . PRO A 1 194 ? -8.169 8.480 -26.954 1.00 51.97 194 PRO A O 1
ATOM 1523 N N . ASP A 1 195 ? -7.030 9.922 -28.278 1.00 46.78 195 ASP A N 1
ATOM 1524 C CA . ASP A 1 195 ? -8.068 10.948 -28.293 1.00 46.78 195 ASP A CA 1
ATOM 1525 C C . ASP A 1 195 ? -9.363 10.258 -28.728 1.00 46.78 195 ASP A C 1
ATOM 1527 O O . ASP A 1 195 ? -9.425 9.698 -29.826 1.00 46.78 195 ASP A O 1
ATOM 1531 N N . ASP A 1 196 ? -10.373 10.251 -27.859 1.00 46.06 196 ASP A N 1
ATOM 1532 C CA . ASP A 1 196 ? -11.732 9.829 -28.194 1.00 46.06 196 ASP A CA 1
ATOM 1533 C C . ASP A 1 196 ? -12.355 10.893 -29.109 1.00 46.06 196 ASP A C 1
ATOM 1535 O O . ASP A 1 196 ? -13.357 11.528 -28.803 1.00 46.06 196 ASP A O 1
ATOM 1539 N N . ASN A 1 197 ? -11.706 11.133 -30.247 1.00 41.94 197 ASN A N 1
ATOM 1540 C CA . ASN A 1 197 ? -12.346 11.650 -31.431 1.00 41.94 197 ASN A CA 1
ATOM 1541 C C . ASN A 1 197 ? -12.989 10.433 -32.087 1.00 41.94 197 ASN A C 1
ATOM 1543 O O . ASN A 1 197 ? -12.502 9.900 -33.086 1.00 41.94 197 ASN A O 1
ATOM 1547 N N . GLY A 1 198 ? -14.090 9.984 -31.485 1.00 45.62 198 GLY A N 1
ATOM 1548 C CA . GLY A 1 198 ? -15.172 9.387 -32.241 1.00 45.62 198 GLY A CA 1
ATOM 1549 C C . GLY A 1 198 ? -15.617 10.407 -33.282 1.00 45.62 198 GLY A C 1
ATOM 1550 O O . GLY A 1 198 ? -16.583 11.136 -33.083 1.00 45.62 198 GLY A O 1
ATOM 1551 N N . GLU A 1 199 ? -14.882 10.496 -34.388 1.00 46.31 199 GLU A N 1
ATOM 1552 C CA . GLU A 1 199 ? -15.462 10.929 -35.646 1.00 46.31 199 GLU A CA 1
ATOM 1553 C C . GLU A 1 199 ? -16.393 9.790 -36.051 1.00 46.31 199 GLU A C 1
ATOM 1555 O O . GLU A 1 199 ? -16.032 8.867 -36.787 1.00 46.31 199 GLU A O 1
ATOM 1560 N N . ASP A 1 200 ? -17.587 9.834 -35.451 1.00 44.16 200 ASP A N 1
ATOM 1561 C CA . ASP A 1 200 ? -18.784 9.251 -36.014 1.00 44.16 200 ASP A CA 1
ATOM 1562 C C . ASP A 1 200 ? -18.739 9.549 -37.507 1.00 44.16 200 ASP A C 1
ATOM 1564 O O . ASP A 1 200 ? -18.643 10.694 -37.950 1.00 44.16 200 ASP A O 1
ATOM 1568 N N . SER A 1 201 ? -18.724 8.474 -38.281 1.00 44.94 201 SER A N 1
ATOM 1569 C CA . SER A 1 201 ? -18.955 8.536 -39.704 1.00 44.94 201 SER A CA 1
ATOM 1570 C C . SER A 1 201 ? -20.228 9.347 -39.930 1.00 44.94 201 SER A C 1
ATOM 1572 O O . SER A 1 201 ? -21.316 8.852 -39.623 1.00 44.94 201 SER A O 1
ATOM 1574 N N . ASP A 1 202 ? -20.092 10.554 -40.478 1.00 42.78 202 ASP A N 1
ATOM 1575 C CA . ASP A 1 202 ? -21.187 11.291 -41.102 1.00 42.78 202 ASP A CA 1
ATOM 1576 C C . ASP A 1 202 ? -21.643 10.489 -42.330 1.00 42.78 202 ASP A C 1
ATOM 1578 O O . ASP A 1 202 ? -21.284 10.741 -43.483 1.00 42.78 202 ASP A O 1
ATOM 1582 N N . ALA A 1 203 ? -22.396 9.432 -42.052 1.00 52.81 203 ALA A N 1
ATOM 1583 C CA . ALA A 1 203 ? -23.329 8.851 -42.976 1.00 52.81 203 ALA A CA 1
ATOM 1584 C C . ALA A 1 203 ? -24.615 9.675 -42.883 1.00 52.81 203 ALA A C 1
ATOM 1586 O O . ALA A 1 203 ? -25.192 9.817 -41.809 1.00 52.81 203 ALA A O 1
ATOM 1587 N N . GLU A 1 204 ? -25.058 10.115 -44.058 1.00 44.12 204 GLU A N 1
ATOM 1588 C CA . GLU A 1 204 ? -26.350 10.727 -44.377 1.00 44.12 204 GLU A CA 1
ATOM 1589 C C . GLU A 1 204 ? -26.402 12.261 -44.364 1.00 44.12 204 GLU A C 1
ATOM 1591 O O . GLU A 1 204 ? -26.752 12.897 -43.381 1.00 44.12 204 GLU A O 1
ATOM 1596 N N . ASP A 1 205 ? -26.233 12.835 -45.558 1.00 42.06 205 ASP A N 1
ATOM 1597 C CA . ASP A 1 205 ? -27.307 13.669 -46.094 1.00 42.06 205 ASP A CA 1
ATOM 1598 C C . ASP A 1 205 ? -27.665 13.168 -47.500 1.00 42.06 205 ASP A C 1
ATOM 1600 O O . ASP A 1 205 ? -26.933 13.337 -48.479 1.00 42.06 205 ASP A O 1
ATOM 1604 N N . SER A 1 206 ? -28.804 12.478 -47.574 1.00 47.97 206 SER A N 1
ATOM 1605 C CA . SER A 1 206 ? -29.574 12.376 -48.807 1.00 47.97 206 SER A CA 1
ATOM 1606 C C . SER A 1 206 ? -30.239 13.728 -49.040 1.00 47.97 206 SER A C 1
ATOM 1608 O O . SER A 1 206 ? -31.157 14.078 -48.304 1.00 47.97 206 SER A O 1
ATOM 1610 N N . ASP A 1 207 ? -29.854 14.439 -50.096 1.00 42.69 207 ASP A N 1
ATOM 1611 C CA . ASP A 1 207 ? -30.734 15.435 -50.705 1.00 42.69 207 ASP A CA 1
ATOM 1612 C C . ASP A 1 207 ? -30.785 15.218 -52.216 1.00 42.69 207 ASP A C 1
ATOM 1614 O O . ASP A 1 207 ? -29.766 15.096 -52.900 1.00 42.69 207 ASP A O 1
ATOM 1618 N N . GLY A 1 208 ? -32.008 15.069 -52.710 1.00 43.69 208 GLY A N 1
ATOM 1619 C CA . GLY A 1 208 ? -32.304 14.871 -54.116 1.00 43.69 208 GLY A CA 1
ATOM 1620 C C . GLY A 1 208 ? -32.494 16.202 -54.833 1.00 43.69 208 GLY A C 1
ATOM 1621 O O . GLY A 1 208 ? -32.946 17.176 -54.242 1.00 43.69 208 GLY A O 1
ATOM 1622 N N . GLY A 1 209 ? -32.244 16.217 -56.142 1.00 37.91 209 GLY A N 1
ATOM 1623 C CA . GLY A 1 209 ? -32.710 17.305 -57.001 1.00 37.91 209 GLY A CA 1
ATOM 1624 C C . GLY A 1 209 ? -31.850 17.562 -58.230 1.00 37.91 209 GLY A C 1
ATOM 1625 O O . GLY A 1 209 ? -30.982 18.420 -58.192 1.00 37.91 209 GLY A O 1
ATOM 1626 N N . ASP A 1 210 ? -32.152 16.800 -59.280 1.00 44.44 210 ASP A N 1
ATOM 1627 C CA . ASP A 1 210 ? -32.241 17.144 -60.708 1.00 44.44 210 ASP A CA 1
ATOM 1628 C C . ASP A 1 210 ? -31.223 18.055 -61.440 1.00 44.44 210 ASP A C 1
ATOM 1630 O O . ASP A 1 210 ? -30.887 19.166 -61.042 1.00 44.44 210 ASP A O 1
ATOM 1634 N N . ASP A 1 211 ? -30.945 17.568 -62.659 1.00 43.19 211 ASP A N 1
ATOM 1635 C CA . ASP A 1 211 ? -30.605 18.259 -63.911 1.00 43.19 211 ASP A CA 1
ATOM 1636 C C . ASP A 1 211 ? -29.191 18.838 -64.115 1.00 43.19 211 ASP A C 1
ATOM 1638 O O . ASP A 1 211 ? -28.903 19.977 -63.764 1.00 43.19 211 ASP A O 1
ATOM 1642 N N . ASP A 1 212 ? -28.367 18.118 -64.895 1.00 40.16 212 ASP A N 1
ATOM 1643 C CA . ASP A 1 212 ? -27.887 18.654 -66.184 1.00 40.16 212 ASP A CA 1
ATOM 1644 C C . ASP A 1 212 ? -27.465 17.531 -67.155 1.00 40.16 212 ASP A C 1
ATOM 1646 O O . ASP A 1 212 ? -26.836 16.538 -66.782 1.00 40.16 212 ASP A O 1
ATOM 1650 N N . LEU A 1 213 ? -27.845 17.690 -68.421 1.00 49.78 213 LEU A N 1
ATOM 1651 C CA . LEU A 1 213 ? -27.624 16.755 -69.524 1.00 49.78 213 LEU A CA 1
ATOM 1652 C C . LEU A 1 213 ? -26.257 16.997 -70.176 1.00 49.78 213 LEU A C 1
ATOM 1654 O O . LEU A 1 213 ? -25.922 18.125 -70.528 1.00 49.78 213 LEU A O 1
ATOM 1658 N N . GLY A 1 214 ? -25.517 15.930 -70.486 1.00 36.84 214 GLY A N 1
ATOM 1659 C CA . GLY A 1 214 ? -24.315 16.040 -71.314 1.00 36.84 214 GLY A CA 1
ATOM 1660 C C . GLY A 1 214 ? -23.754 14.698 -71.768 1.00 36.84 214 GLY A C 1
ATOM 1661 O O . GLY A 1 214 ? -23.000 14.055 -71.051 1.00 36.84 214 GLY A O 1
ATOM 1662 N N . GLU A 1 215 ? -24.129 14.291 -72.979 1.00 44.78 215 GLU A N 1
ATOM 1663 C CA . GLU A 1 215 ? -23.662 13.110 -73.711 1.00 44.78 215 GLU A CA 1
ATOM 1664 C C . GLU A 1 215 ? -22.140 12.869 -73.667 1.00 44.78 215 GLU A C 1
ATOM 1666 O O . GLU A 1 215 ? -21.346 13.736 -74.029 1.00 44.78 215 GLU A O 1
ATOM 1671 N N . SER A 1 216 ? -21.727 11.625 -73.409 1.00 45.06 216 SER A N 1
ATOM 1672 C CA . SER A 1 216 ? -20.801 10.907 -74.305 1.00 45.06 216 SER A CA 1
ATOM 1673 C C . SER A 1 216 ? -20.747 9.404 -74.007 1.00 45.06 216 SER A C 1
ATOM 1675 O O . SER A 1 216 ? -20.503 8.955 -72.894 1.00 45.06 216 SER A O 1
ATOM 1677 N N . ARG A 1 217 ? -21.005 8.650 -75.078 1.00 40.62 217 ARG A N 1
ATOM 1678 C CA . ARG A 1 217 ? -20.692 7.238 -75.327 1.00 40.62 217 ARG A CA 1
ATOM 1679 C C . ARG A 1 217 ? -19.272 6.850 -74.888 1.00 40.62 217 ARG A C 1
ATOM 1681 O O . ARG A 1 217 ? -18.349 7.607 -75.156 1.00 40.62 217 ARG A O 1
ATOM 1688 N N . ASP A 1 218 ? -19.094 5.637 -74.362 1.00 44.12 218 ASP A N 1
ATOM 1689 C CA . ASP A 1 218 ? -18.522 4.526 -75.145 1.00 44.12 218 ASP A CA 1
ATOM 1690 C C . ASP A 1 218 ? -18.548 3.179 -74.393 1.00 44.12 218 ASP A C 1
ATOM 1692 O O . ASP A 1 218 ? -18.533 3.096 -73.167 1.00 44.12 218 ASP A O 1
ATOM 1696 N N . GLU A 1 219 ? -18.663 2.129 -75.200 1.00 46.47 219 GLU A N 1
ATOM 1697 C CA . GLU A 1 219 ? -18.876 0.710 -74.906 1.00 46.47 219 GLU A CA 1
ATOM 1698 C C . GLU A 1 219 ? -17.627 -0.034 -74.377 1.00 46.47 219 GLU A C 1
ATOM 1700 O O . GLU A 1 219 ? -16.518 0.217 -74.842 1.00 46.47 219 GLU A O 1
ATOM 1705 N N . ASN A 1 220 ? -17.817 -1.032 -73.493 1.00 42.06 220 ASN A N 1
ATOM 1706 C CA . ASN A 1 220 ? -17.192 -2.383 -73.530 1.00 42.06 220 ASN A CA 1
ATOM 1707 C C . ASN A 1 220 ? -17.647 -3.203 -72.297 1.00 42.06 220 ASN A C 1
ATOM 1709 O O . ASN A 1 220 ? -17.397 -2.799 -71.170 1.00 42.06 220 ASN A O 1
ATOM 1713 N N . VAL A 1 221 ? -18.519 -4.214 -72.409 1.00 43.38 221 VAL A N 1
ATOM 1714 C CA . VAL A 1 221 ? -18.310 -5.622 -72.842 1.00 43.38 221 VAL A CA 1
ATOM 1715 C C . VAL A 1 221 ? -17.512 -6.493 -71.845 1.00 43.38 221 VAL A C 1
ATOM 1717 O O . VAL A 1 221 ? -16.292 -6.488 -71.839 1.00 43.38 221 VAL A O 1
ATOM 1720 N N . ALA A 1 222 ? -18.287 -7.257 -71.057 1.00 41.22 222 ALA A N 1
ATOM 1721 C CA . ALA A 1 222 ? -18.284 -8.716 -70.811 1.00 41.22 222 ALA A CA 1
ATOM 1722 C C . ALA A 1 222 ? -17.034 -9.531 -70.380 1.00 41.22 222 ALA A C 1
ATOM 1724 O O . ALA A 1 222 ? -15.972 -9.448 -70.985 1.00 41.22 222 ALA A O 1
ATOM 1725 N N . GLY A 1 223 ? -17.320 -10.503 -69.489 1.00 37.16 223 GLY A N 1
ATOM 1726 C CA . GLY A 1 223 ? -16.599 -11.776 -69.244 1.00 37.16 223 GLY A CA 1
ATOM 1727 C C . GLY A 1 223 ? -15.563 -11.666 -68.125 1.00 37.16 223 GLY A C 1
ATOM 1728 O O . GLY A 1 223 ? -14.848 -10.679 -68.082 1.00 37.16 223 GLY A O 1
ATOM 1729 N N . ASP A 1 224 ? -15.393 -12.566 -67.157 1.00 41.38 224 ASP A N 1
ATOM 1730 C CA . ASP A 1 224 ? -15.571 -14.024 -67.018 1.00 41.38 224 ASP A CA 1
ATOM 1731 C C . ASP A 1 224 ? -15.356 -14.280 -65.488 1.00 41.38 224 ASP A C 1
ATOM 1733 O O . ASP A 1 224 ? -14.672 -13.485 -64.847 1.00 41.38 224 ASP A O 1
ATOM 1737 N N . GLY A 1 225 ? -15.915 -15.229 -64.736 1.00 36.12 225 GLY A N 1
ATOM 1738 C CA . GLY A 1 225 ? -16.181 -16.629 -65.031 1.00 36.12 225 GLY A CA 1
ATOM 1739 C C . GLY A 1 225 ? -15.199 -17.555 -64.279 1.00 36.12 225 GLY A C 1
ATOM 1740 O O . GLY A 1 225 ? -14.132 -17.836 -64.800 1.00 36.12 225 GLY A O 1
ATOM 1741 N N . LEU A 1 226 ? -15.642 -18.088 -63.124 1.00 45.09 226 LEU A N 1
ATOM 1742 C CA . LEU A 1 226 ? -15.395 -19.453 -62.588 1.00 45.09 226 LEU A CA 1
ATOM 1743 C C . LEU A 1 226 ? -14.093 -19.846 -61.841 1.00 45.09 226 LEU A C 1
ATOM 1745 O O . LEU A 1 226 ? -12.985 -19.494 -62.231 1.00 45.09 226 LEU A O 1
ATOM 1749 N N . GLY A 1 227 ? -14.292 -20.730 -60.843 1.00 41.22 227 GLY A N 1
ATOM 1750 C CA . GLY A 1 227 ? -13.342 -21.737 -60.327 1.00 41.22 227 GLY A CA 1
ATOM 1751 C C . GLY A 1 227 ? -13.154 -21.677 -58.802 1.00 41.22 227 GLY A C 1
ATOM 1752 O O . GLY A 1 227 ? -12.357 -20.867 -58.347 1.00 41.22 227 GLY A O 1
ATOM 1753 N N . ASP A 1 228 ? -14.001 -22.280 -57.960 1.00 42.56 228 ASP A N 1
ATOM 1754 C CA . ASP A 1 228 ? -14.153 -23.712 -57.595 1.00 42.56 228 ASP A CA 1
ATOM 1755 C C . ASP A 1 228 ? -12.968 -24.332 -56.820 1.00 42.56 228 ASP A C 1
ATOM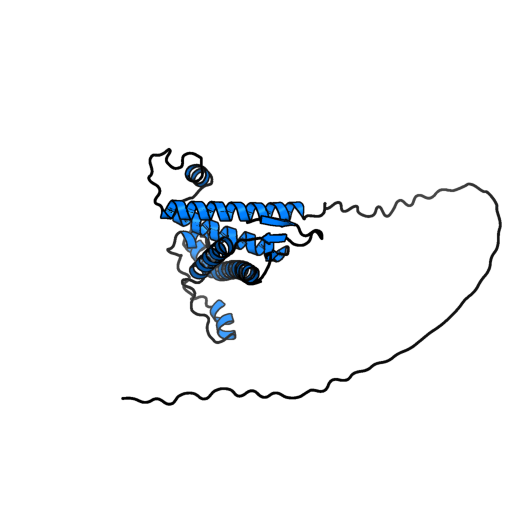 1757 O O . ASP A 1 228 ? -11.835 -24.325 -57.292 1.00 42.56 228 ASP A O 1
ATOM 1761 N N . ASP A 1 229 ? -13.334 -24.894 -55.656 1.00 42.44 229 ASP A N 1
ATOM 1762 C CA . ASP A 1 229 ? -12.853 -26.120 -54.996 1.00 42.44 229 ASP A CA 1
ATOM 1763 C C . ASP A 1 229 ? -11.359 -26.292 -54.641 1.00 42.44 229 ASP A C 1
ATOM 1765 O O . ASP A 1 229 ? -10.489 -26.298 -55.503 1.00 42.44 229 ASP A O 1
ATOM 1769 N N . ASP A 1 230 ? -11.058 -26.573 -53.364 1.00 46.66 230 ASP A N 1
ATOM 1770 C CA . ASP A 1 230 ? -10.766 -27.958 -52.934 1.00 46.66 230 ASP A CA 1
ATOM 1771 C C . ASP A 1 230 ? -10.604 -28.082 -51.402 1.00 46.66 230 ASP A C 1
ATOM 1773 O O . ASP A 1 230 ? -10.141 -27.175 -50.707 1.00 46.66 230 ASP A O 1
ATOM 1777 N N . LEU A 1 231 ? -11.041 -29.235 -50.904 1.00 49.78 231 LEU A N 1
ATOM 1778 C CA . LEU A 1 231 ? -11.161 -29.693 -49.520 1.00 49.78 231 LEU A CA 1
ATOM 1779 C C . LEU A 1 231 ? -9.885 -30.412 -49.032 1.00 49.78 231 LEU A C 1
ATOM 1781 O O . LEU A 1 231 ? -9.057 -30.844 -49.827 1.00 49.78 231 LEU A O 1
ATOM 1785 N N . GLY A 1 232 ? -9.799 -30.655 -47.719 1.00 43.53 232 GLY A N 1
ATOM 1786 C CA . GLY A 1 232 ? -8.889 -31.636 -47.099 1.00 43.53 232 GLY A CA 1
ATOM 1787 C C . GLY A 1 232 ? -8.398 -31.140 -45.739 1.00 43.53 232 GLY A C 1
ATOM 1788 O O . GLY A 1 232 ? -7.446 -30.371 -45.683 1.00 43.53 232 GLY A O 1
ATOM 1789 N N . ASP A 1 233 ? -9.112 -31.349 -44.630 1.00 46.84 233 ASP A N 1
ATOM 1790 C CA . ASP A 1 233 ? -9.271 -32.606 -43.871 1.00 46.84 233 ASP A CA 1
ATOM 1791 C C . ASP A 1 233 ? -7.967 -33.394 -43.670 1.00 46.84 233 ASP A C 1
ATOM 1793 O O . ASP A 1 233 ? -7.349 -33.887 -44.614 1.00 46.84 233 ASP A O 1
ATOM 1797 N N . GLY A 1 234 ? -7.579 -33.519 -42.400 1.00 44.94 234 GLY A N 1
ATOM 1798 C CA . GLY A 1 234 ? -6.383 -34.218 -41.946 1.00 44.94 234 GLY A CA 1
ATOM 1799 C C . GLY A 1 234 ? -6.267 -34.201 -40.425 1.00 44.94 234 GLY A C 1
ATOM 1800 O O . GLY A 1 234 ? -5.314 -33.639 -39.891 1.00 44.94 234 GLY A O 1
ATOM 1801 N N . ASP A 1 235 ? -7.263 -34.784 -39.754 1.00 48.53 235 ASP A N 1
ATOM 1802 C CA . ASP A 1 235 ? -7.153 -35.301 -38.389 1.00 48.53 235 ASP A CA 1
ATOM 1803 C C . ASP A 1 235 ? -5.960 -36.264 -38.287 1.00 48.53 235 ASP A C 1
ATOM 1805 O O . ASP A 1 235 ? -5.874 -37.216 -39.063 1.00 48.53 235 ASP A O 1
ATOM 1809 N N . ASP A 1 236 ? -5.082 -36.068 -37.303 1.00 51.72 236 ASP A N 1
ATOM 1810 C CA . ASP A 1 236 ? -4.308 -37.168 -36.722 1.00 51.72 236 ASP A CA 1
ATOM 1811 C C . ASP A 1 236 ? -3.840 -36.779 -35.310 1.00 51.72 236 ASP A C 1
ATOM 1813 O O . ASP A 1 236 ? -2.857 -36.064 -35.108 1.00 51.72 236 ASP A O 1
ATOM 1817 N N . ASP A 1 237 ? -4.603 -37.243 -34.325 1.00 49.97 237 ASP A N 1
ATOM 1818 C CA . ASP A 1 237 ? -4.226 -37.333 -32.919 1.00 49.97 237 ASP A CA 1
ATOM 1819 C C . ASP A 1 237 ? -4.022 -38.824 -32.619 1.00 49.97 237 ASP A C 1
ATOM 1821 O O . ASP A 1 237 ? -4.893 -39.641 -32.944 1.00 49.97 237 ASP A O 1
ATOM 1825 N N . PRO A 1 238 ? -2.897 -39.217 -32.001 1.00 58.66 238 PRO A N 1
ATOM 1826 C CA . PRO A 1 238 ? -3.027 -40.267 -31.005 1.00 58.66 238 PRO A CA 1
ATOM 1827 C C . PRO A 1 238 ? -2.222 -39.996 -29.728 1.00 58.66 238 PRO A C 1
ATOM 1829 O O . PRO A 1 238 ? -0.992 -40.038 -29.690 1.00 58.66 238 PRO A O 1
ATOM 1832 N N . GLN A 1 239 ? -2.997 -39.841 -28.657 1.00 49.50 239 GLN A N 1
ATOM 1833 C CA . GLN A 1 239 ? -2.784 -40.305 -27.283 1.00 49.50 239 GLN A CA 1
ATOM 1834 C C . GLN A 1 239 ? -1.617 -41.289 -27.050 1.00 49.50 239 GLN A C 1
ATOM 1836 O O . GLN A 1 239 ? -1.540 -42.369 -27.640 1.00 49.50 239 GLN A O 1
ATOM 1841 N N . GLY A 1 240 ? -0.809 -40.977 -26.033 1.00 42.00 240 GLY A N 1
ATOM 1842 C CA . GLY A 1 240 ? 0.079 -41.898 -25.318 1.00 42.00 240 GLY A CA 1
ATOM 1843 C C . GLY A 1 240 ? 0.223 -41.465 -23.846 1.00 42.00 240 GLY A C 1
ATOM 1844 O O . GLY A 1 240 ? 0.034 -40.286 -23.561 1.00 42.00 240 GLY A O 1
ATOM 1845 N N . PRO A 1 241 ? 0.467 -42.394 -22.904 1.00 57.97 241 PRO A N 1
ATOM 1846 C CA . PRO A 1 241 ? -0.325 -42.473 -21.677 1.00 57.97 241 PRO A CA 1
ATOM 1847 C C . PRO A 1 241 ? 0.293 -41.852 -20.415 1.00 57.97 241 PRO A C 1
ATOM 1849 O O . PRO A 1 241 ? 1.505 -41.727 -20.265 1.00 57.97 241 PRO A O 1
ATOM 1852 N N . ASP A 1 242 ? -0.642 -41.549 -19.516 1.00 52.59 242 ASP A N 1
ATOM 1853 C CA . ASP A 1 242 ? -0.587 -41.402 -18.060 1.00 52.59 242 ASP A CA 1
ATOM 1854 C C . ASP A 1 242 ? 0.380 -42.376 -17.357 1.00 52.59 242 ASP A C 1
ATOM 1856 O O . ASP A 1 242 ? 0.282 -43.591 -17.543 1.00 52.59 242 ASP A O 1
ATOM 1860 N N . ASP A 1 243 ? 1.278 -41.841 -16.525 1.00 52.28 243 ASP A N 1
ATOM 1861 C CA . ASP A 1 243 ? 1.943 -42.605 -15.465 1.00 52.28 243 ASP A CA 1
ATOM 1862 C C . ASP A 1 243 ? 2.294 -41.671 -14.292 1.00 52.28 243 ASP A C 1
ATOM 1864 O O . ASP A 1 243 ? 3.361 -41.054 -14.226 1.00 52.28 243 ASP A O 1
ATOM 1868 N N . SER A 1 244 ? 1.339 -41.532 -13.374 1.00 56.78 244 SER A N 1
ATOM 1869 C CA . SER A 1 244 ? 1.565 -40.995 -12.030 1.00 56.78 244 SER A CA 1
ATOM 1870 C C . SER A 1 244 ? 1.867 -42.136 -11.054 1.00 56.78 244 SER A C 1
ATOM 1872 O O . SER A 1 244 ? 1.153 -43.140 -11.058 1.00 56.78 244 SER A O 1
ATOM 1874 N N . PRO A 1 245 ? 2.800 -41.947 -10.107 1.00 61.16 245 PRO A N 1
ATOM 1875 C CA . PRO A 1 245 ? 2.667 -42.591 -8.807 1.00 61.16 245 PRO A CA 1
ATOM 1876 C C . PRO A 1 245 ? 2.681 -41.571 -7.658 1.00 61.16 245 PRO A C 1
ATOM 1878 O O . PRO A 1 245 ? 3.638 -40.826 -7.452 1.00 61.16 245 PRO A O 1
ATOM 1881 N N . GLU A 1 246 ? 1.585 -41.590 -6.899 1.00 59.34 246 GLU A N 1
ATOM 1882 C CA . GLU A 1 246 ? 1.388 -40.981 -5.578 1.00 59.34 246 GLU A CA 1
ATOM 1883 C C . GLU A 1 246 ? 2.093 -41.791 -4.448 1.00 59.34 246 GLU A C 1
ATOM 1885 O O . GLU A 1 246 ? 2.669 -42.849 -4.716 1.00 59.34 246 GLU A O 1
ATOM 1890 N N . PRO A 1 247 ? 2.124 -41.292 -3.191 1.00 57.72 247 PRO A N 1
ATOM 1891 C CA . PRO A 1 247 ? 3.308 -41.329 -2.331 1.00 57.72 247 PRO A CA 1
ATOM 1892 C C . PRO A 1 247 ? 3.312 -42.444 -1.273 1.00 57.72 247 PRO A C 1
ATOM 1894 O O . PRO A 1 247 ? 2.270 -42.877 -0.785 1.00 57.72 247 PRO A O 1
ATOM 1897 N N . ASP A 1 248 ? 4.513 -42.820 -0.818 1.00 54.75 248 ASP A N 1
ATOM 1898 C CA . ASP A 1 248 ? 4.708 -43.698 0.342 1.00 54.75 248 ASP A CA 1
ATOM 1899 C C . ASP A 1 248 ? 4.962 -42.872 1.620 1.00 54.75 248 ASP A C 1
ATOM 1901 O O . ASP A 1 248 ? 5.993 -42.213 1.784 1.00 54.75 248 ASP A O 1
ATOM 1905 N N . GLY A 1 249 ? 3.984 -42.912 2.528 1.00 51.97 249 GLY A N 1
ATOM 1906 C CA . GLY A 1 249 ? 4.057 -42.418 3.905 1.00 51.97 249 GLY A CA 1
ATOM 1907 C C . GLY A 1 249 ? 4.701 -43.419 4.887 1.00 51.97 249 GLY A C 1
ATOM 1908 O O . GLY A 1 249 ? 5.261 -44.438 4.491 1.00 51.97 249 GLY A O 1
ATOM 1909 N N . PRO A 1 250 ? 4.683 -43.139 6.203 1.00 60.34 250 PRO A N 1
ATOM 1910 C CA . PRO A 1 250 ? 5.913 -43.027 6.981 1.00 60.34 250 PRO A CA 1
ATOM 1911 C C . PRO A 1 250 ? 6.275 -44.286 7.782 1.00 60.34 250 PRO A C 1
ATOM 1913 O O . PRO A 1 250 ? 5.417 -45.006 8.293 1.00 60.34 250 PRO A O 1
ATOM 1916 N N . ARG A 1 251 ? 7.579 -44.491 8.006 1.00 58.47 251 ARG A N 1
ATOM 1917 C CA . ARG A 1 251 ? 8.091 -45.391 9.050 1.00 58.47 251 ARG A CA 1
ATOM 1918 C C . ARG A 1 251 ? 8.678 -44.560 10.179 1.00 58.47 251 ARG A C 1
ATOM 1920 O O . ARG A 1 251 ? 9.690 -43.891 10.003 1.00 58.47 251 ARG A O 1
ATOM 1927 N N . GLY A 1 252 ? 8.010 -44.603 11.326 1.00 50.34 252 GLY A N 1
ATOM 1928 C CA . GLY A 1 252 ? 8.564 -44.097 12.570 1.00 50.34 252 GLY A CA 1
ATOM 1929 C C . GLY A 1 252 ? 9.748 -44.936 13.040 1.00 50.34 252 GLY A C 1
ATOM 1930 O O . GLY A 1 252 ? 9.832 -46.126 12.739 1.00 50.34 252 GLY A O 1
ATOM 1931 N N . ASP A 1 253 ? 10.604 -44.324 13.848 1.00 59.38 253 ASP A N 1
ATOM 1932 C CA . ASP A 1 253 ? 11.284 -45.052 14.905 1.00 59.38 253 ASP A CA 1
ATOM 1933 C C . ASP A 1 253 ? 11.430 -44.161 16.139 1.00 59.38 253 ASP A C 1
ATOM 1935 O O . ASP A 1 253 ? 11.699 -42.962 16.049 1.00 59.38 253 ASP A O 1
ATOM 1939 N N . ARG A 1 254 ? 11.160 -44.774 17.287 1.00 51.06 254 ARG A N 1
ATOM 1940 C CA . ARG A 1 254 ? 11.332 -44.220 18.625 1.00 51.06 254 ARG A CA 1
ATOM 1941 C C . ARG A 1 254 ? 12.695 -44.694 19.118 1.00 51.06 254 ARG A C 1
ATOM 1943 O O . ARG A 1 254 ? 12.935 -45.896 19.140 1.00 51.06 254 ARG A O 1
ATOM 1950 N N . GLY A 1 255 ? 13.519 -43.777 19.606 1.00 55.56 255 GLY A N 1
ATOM 1951 C CA . GLY A 1 255 ? 14.750 -44.084 20.332 1.00 55.56 255 GLY A CA 1
ATOM 1952 C C . GLY A 1 255 ? 15.242 -42.871 21.084 1.00 55.56 255 GLY A C 1
ATOM 1953 O O . GLY A 1 255 ? 15.683 -41.931 20.394 1.00 55.56 255 GLY A O 1
#